Protein 9G1I (pdb70)

Solvent-accessible surface area: 12348 Å² total; per-residue (Å²): 156,7,57,3,32,19,12,1,4,0,0,0,38,114,24,76,64,1,14,33,20,0,62,130,38,2,60,8,73,27,43,0,99,35,68,56,0,0,8,0,19,4,53,136,11,8,0,11,1,22,65,14,118,98,29,154,101,30,68,29,122,126,32,20,56,17,0,8,0,0,23,8,56,148,97,49,17,70,79,16,11,59,100,0,93,95,63,64,22,58,58,38,41,162,104,134,54,12,23,37,3,26,4,0,14,6,58,2,7,9,14,0,0,0,2,32,22,52,24,72,115,35,29,60,39,0,150,141,148,78,42,171,44,26,79,48,139,157,15,72,10,33,15,0,1,0,0,0,0,36,114,14,58,57,1,7,48,17,0,53,118,33,2,52,8,74,20,46,0,79,24,94,54,0,0,3,0,22,6,54,123,7,9,0,8,0,17,67,18,139,89,35,127,92,19,49,36,137,106,31,25,61,17,4,8,0,0,26,7,56,137,98,56,36,74,80,21,14,59,116,0,95,95,58,63,19,56,61,39,73,117,59,192,50,51,23,34,11,23,10,0,22,7,57,2,6,9,15,0,3,0,1,27,16,58,25,72,80,24,22,58,38,2,138,155,143,76,77,161,40,26,64,53,118

Sequence (274 aa):
MLSSGGLNHLTLAVSQLAPPSSVAFYQQLLGMTLHARWDSSGAYLSCGDDLWLCCLSLDPQQRRVTPPEEESDYTHYAFSISEADFASSFAARLEAAGVAVVWKLNRSEGASHYFLDPDGHKLELHVGSLAQRRLAACREQPYYKGMVVFFMLSGLNHLTLAVSQQLAPSVAFYQQLLLGMTLHARWDSGAYLSCGDDLWLCCLSLDPPQQRRRVTPPEESDYTHYAFSISEADFASSFAARLEEAAGVAVWKLNRSSEGASHYFLDPDGHKLELHVGSLAQRLAACRREQPYKGMVVFF

Secondary structure (DSSP, 8-state):
---SEEEEEEEESSHHHHHHIIIIIT-PEEEEEETTEEEEEETTEEEEEEE-TT-----GGGS-S-EEEEE--HHHHHHHHHHHHHTT--EEE-S-SSSSEEEEE-TT--EEEEE-S-HHHHHHHHHHSPPTT-EE-/---SEEEEEEEES-HHHHHIIIIIIT-PEEEEEETTEEEEEETTEEEEEEE-TT-----GGGS-S-EEEEE--HHHHHHHHHHHHHTTPPEEE---SSS-EEEEE-TT--EEEEE---HHHHHHHHHHSPPTT-EE-

Foldseek 3Di:
DDDDDPAAEDEDADAPLQCCCCCVLVPWAWDDADPAWTWTDDVPHIYIYGHDNPQAQDALVRDDPDAEEDEDEPVCQPVSLVSCVVVPFAFRDDDCPQADKGWTAGRSRHIYMYDYDDPVVSVVVCVVVNDPPDDDD/DDDDDPAAEDEDQDAVLQCCCVCVLVPWAWDDDDPAWTWTDDVPYIYIYGHDNVQALDAQVRDDPDAEEDEDAPVCPVVSLVSCVVVVWDFDDDDDDPFDKTWTAGRSGHIYMYTYDDPVRRVVVCVVPPDVPDDDD

Radius of gyration: 18.1 Å; Cα contacts (8 Å, |Δi|>4): 617; chains: 2; bounding box: 34×46×42 Å

Structure (mmCIF, N/CA/C/O backbone):
data_9G1I
#
_entry.id   9G1I
#
_cell.length_a   68.050
_cell.length_b   89.810
_cell.length_c   44.940
_cell.angle_alpha   90.000
_cell.angle_beta   90.000
_cell.angle_gamma   90.000
#
_symmetry.space_group_name_H-M   'P 21 21 2'
#
loop_
_entity.id
_entity.type
_entity.pdbx_description
1 polymer 'Fosfomycin resistance protein'
2 non-polymer 1,2-ETHANEDIOL
3 non-polymer 'MANGANESE (II) ION'
4 water water
#
loop_
_atom_site.group_PDB
_atom_site.id
_atom_site.type_symbol
_atom_site.label_atom_id
_atom_site.label_alt_id
_atom_site.label_comp_id
_atom_site.label_asym_id
_atom_site.label_entity_id
_atom_site.label_seq_id
_atom_site.pdbx_PDB_ins_code
_atom_site.Cartn_x
_atom_site.Cartn_y
_atom_site.Cartn_z
_atom_site.occupancy
_atom_site.B_iso_or_equiv
_atom_site.auth_seq_id
_atom_site.auth_comp_id
_atom_site.auth_asym_id
_atom_site.a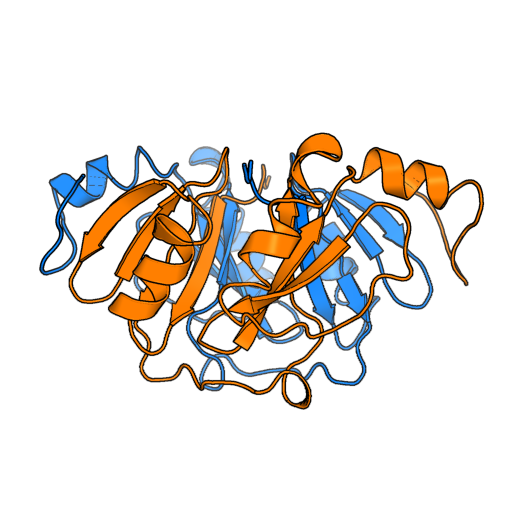uth_atom_id
_atom_site.pdbx_PDB_model_num
ATOM 1 N N . MET A 1 1 ? 29.44265 29.94875 -12.20128 1.000 25.13942 1 MET A N 1
ATOM 2 C CA . MET A 1 1 ? 28.21283 29.13636 -12.37529 1.000 22.72297 1 MET A CA 1
ATOM 3 C C . MET A 1 1 ? 27.64208 28.79530 -11.00245 1.000 15.98859 1 MET A C 1
ATOM 4 O O . MET A 1 1 ? 28.14285 29.27535 -9.97470 1.000 17.11427 1 MET A O 1
ATOM 20 N N . LEU A 1 2 ? 26.59544 27.97387 -10.97830 1.000 13.06613 2 LEU A N 1
ATOM 21 C CA . LEU A 1 2 ? 26.06028 27.50962 -9.70938 1.000 10.95513 2 LEU A CA 1
ATOM 22 C C . LEU A 1 2 ? 26.92598 26.37217 -9.19859 1.000 11.10486 2 LEU A C 1
ATOM 23 O O . LEU A 1 2 ? 27.36709 25.51146 -9.96844 1.000 12.83739 2 LEU A O 1
ATOM 39 N N A SER A 1 3 ? 27.13011 26.33244 -7.88282 0.561 10.82571 3 SER A N 1
ATOM 40 N N B SER A 1 3 ? 27.18687 26.36844 -7.89633 0.439 10.72876 3 SER A N 1
ATOM 41 C CA A SER A 1 3 ? 28.10238 25.40711 -7.32371 0.561 11.66355 3 SER A CA 1
ATOM 42 C CA B SER A 1 3 ? 27.92738 25.25744 -7.30978 0.439 11.11620 3 SER A CA 1
ATOM 43 C C A SER A 1 3 ? 27.56324 24.43419 -6.28019 0.561 12.22216 3 SER A C 1
ATOM 44 C C B SER A 1 3 ? 27.37231 24.95295 -5.92825 0.439 10.44699 3 SER A C 1
ATOM 45 O O A SER A 1 3 ? 28.34429 23.63383 -5.75411 0.561 14.51744 3 SER A O 1
ATOM 46 O O B SER A 1 3 ? 27.76415 25.57557 -4.93268 0.439 11.52146 3 SER A O 1
ATOM 61 N N A GLY A 1 4 ? 26.27263 24.43270 -5.99815 0.561 11.34882 4 GLY A N 1
ATOM 62 N N B GLY A 1 4 ? 26.48870 23.97521 -5.88042 0.439 10.19271 4 GLY A N 1
ATOM 63 C CA A GLY A 1 4 ? 25.70418 23.50212 -5.04467 0.561 11.13946 4 GLY A CA 1
ATOM 64 C CA B GLY A 1 4 ? 26.01078 23.46069 -4.62718 0.439 10.58094 4 GLY A CA 1
ATOM 65 C C A GLY A 1 4 ? 24.55202 24.16402 -4.32218 0.561 9.71751 4 GLY A C 1
ATOM 66 C C B GLY A 1 4 ? 24.76764 24.18292 -4.15496 0.439 9.99771 4 GLY A C 1
ATOM 67 O O A GLY A 1 4 ? 24.08113 25.22280 -4.72772 0.561 9.39913 4 GLY A O 1
ATOM 68 O O B GLY A 1 4 ? 24.44056 25.28847 -4.58128 0.439 10.08621 4 GLY A O 1
ATOM 75 N N . LEU A 1 5 ? 24.09512 23.52038 -3.24456 1.000 9.63871 5 LEU A N 1
ATOM 76 C CA . LEU A 1 5 ? 23.00314 24.08337 -2.47316 1.000 9.30389 5 LEU A CA 1
ATOM 77 C C . LEU A 1 5 ? 23.62069 24.97163 -1.40695 1.000 9.45769 5 LEU A C 1
ATOM 78 O O . LEU A 1 5 ? 24.39714 24.50810 -0.57118 1.000 12.27993 5 LEU A O 1
ATOM 94 N N . ASN A 1 6 ? 23.25848 26.24172 -1.43292 1.000 8.14357 6 ASN A N 1
ATOM 95 C CA . ASN A 1 6 ? 23.70260 27.17670 -0.41258 1.000 7.93683 6 ASN A CA 1
ATOM 96 C C . ASN A 1 6 ? 22.97283 26.94675 0.90285 1.000 7.79939 6 ASN A C 1
ATOM 97 O O . ASN A 1 6 ? 23.60093 26.89346 1.96807 1.000 8.45229 6 ASN A O 1
ATOM 108 N N . HIS A 1 7 ? 21.65548 26.78724 0.84520 1.000 7.65914 7 HIS A N 1
ATOM 109 C CA . HIS A 1 7 ? 20.86179 26.46329 2.01801 1.000 7.97499 7 HIS A CA 1
ATOM 110 C C . HIS A 1 7 ? 19.51756 25.90206 1.60031 1.000 7.27005 7 HIS A C 1
ATOM 111 O O . HIS A 1 7 ? 19.04287 26.12551 0.48344 1.000 7.72227 7 HIS A O 1
ATOM 125 N N . LEU A 1 8 ? 18.92836 25.14844 2.52688 1.000 7.46389 8 LEU A N 1
ATOM 126 C CA . LEU A 1 8 ? 17.56167 24.66498 2.45893 1.000 7.28936 8 LEU A CA 1
ATOM 127 C C . LEU A 1 8 ? 16.75556 25.41247 3.50835 1.000 7.54879 8 LEU A C 1
ATOM 128 O O . LEU A 1 8 ? 17.11696 25.38802 4.68687 1.000 7.76616 8 LEU A O 1
ATOM 144 N N . THR A 1 9 ? 15.65914 26.04990 3.09369 1.000 7.34888 9 THR A N 1
ATOM 145 C CA . THR A 1 9 ? 14.76394 26.71776 4.02992 1.000 7.47341 9 THR A CA 1
ATOM 146 C C . THR A 1 9 ? 13.42912 26.00939 4.03515 1.000 7.22224 9 THR A C 1
ATOM 147 O O . THR A 1 9 ? 12.78798 25.86622 2.99113 1.000 8.11474 9 THR A O 1
ATOM 158 N N . LEU A 1 10 ? 13.02385 25.56275 5.21209 1.000 7.47533 10 LEU A N 1
ATOM 159 C CA . LEU A 1 10 ? 11.72303 24.94686 5.42105 1.000 7.52457 10 LEU A CA 1
ATOM 160 C C . LEU A 1 10 ? 10.82065 25.90301 6.18492 1.000 7.65318 10 LEU A C 1
ATOM 161 O O . LEU A 1 10 ? 11.17119 26.36671 7.27130 1.000 8.42154 10 LEU A O 1
ATOM 177 N N . ALA A 1 11 ? 9.64310 26.16636 5.63023 1.000 7.84014 11 ALA A N 1
ATOM 178 C CA . ALA A 1 11 ? 8.61890 26.89669 6.35755 1.000 8.34862 11 ALA A CA 1
ATOM 179 C C . ALA A 1 11 ? 8.01768 25.98921 7.41548 1.000 8.27177 11 ALA A C 1
ATOM 180 O O . ALA A 1 11 ? 7.66577 24.84437 7.13161 1.000 8.89194 11 ALA A O 1
ATOM 187 N N . VAL A 1 12 ? 7.86505 26.50829 8.62669 1.000 8.18479 12 VAL A N 1
ATOM 188 C CA . VAL A 1 12 ? 7.32240 25.72800 9.73069 1.000 8.18319 12 VAL A CA 1
ATOM 189 C C . VAL A 1 12 ? 6.17642 26.48700 10.38031 1.000 8.60017 12 VAL A C 1
ATOM 190 O O . VAL A 1 12 ? 6.15883 27.71908 10.41252 1.000 9.55203 12 VAL A O 1
ATOM 203 N N . SER A 1 13 ? 5.21258 25.73995 10.90750 1.000 9.11965 13 SER A N 1
ATOM 204 C CA . SER A 1 13 ? 4.05859 26.36365 11.54044 1.000 10.11725 13 SER A CA 1
ATOM 205 C C . SER A 1 13 ? 4.26828 26.65524 13.02232 1.000 10.37948 13 SER A C 1
ATOM 206 O O . SER A 1 13 ? 3.68204 27.61143 13.54381 1.000 11.02824 13 SER A O 1
ATOM 214 N N . GLN A 1 14 ? 5.09503 25.86468 13.70474 1.000 10.57706 14 GLN A N 1
ATOM 215 C CA . GLN A 1 14 ? 5.39655 26.04780 15.12364 1.000 11.31319 14 GLN A CA 1
ATOM 216 C C . GLN A 1 14 ? 6.89954 25.86920 15.28416 1.000 10.24799 14 GLN A C 1
ATOM 217 O O . GLN A 1 14 ? 7.43149 24.78140 15.03998 1.000 11.03644 14 GLN A O 1
ATOM 231 N N . LEU A 1 15 ? 7.59377 26.93735 15.65065 1.000 10.05354 15 LEU A N 1
ATOM 232 C CA . LEU A 1 15 ? 9.04579 26.92101 15.59464 1.000 9.92231 15 LEU A CA 1
ATOM 233 C C . LEU A 1 15 ? 9.65313 25.93814 16.58517 1.000 9.81809 15 LEU A C 1
ATOM 234 O O . LEU A 1 15 ? 10.53391 25.15412 16.21650 1.000 9.96526 15 LEU A O 1
ATOM 250 N N . ALA A 1 16 ? 9.23248 25.97859 17.84437 1.000 11.34413 16 ALA A N 1
ATOM 251 C CA . ALA A 1 16 ? 9.91054 25.15863 18.84636 1.000 12.06337 16 ALA A CA 1
ATOM 252 C C . ALA A 1 16 ? 9.78964 23.66731 18.55589 1.000 11.21804 16 ALA A C 1
ATOM 253 O O . ALA A 1 16 ? 10.81105 22.96008 18.62081 1.000 11.07314 16 ALA A O 1
ATOM 260 N N A PRO A 1 17 ? 8.62117 23.12844 18.20673 0.902 11.47779 17 PRO A N 1
ATOM 261 N N B PRO A 1 17 ? 8.60480 23.11992 18.26918 0.098 10.77849 17 PRO A N 1
ATOM 262 C CA A PRO A 1 17 ? 8.56627 21.69579 17.87244 0.902 11.55276 17 PRO A CA 1
ATOM 263 C CA B PRO A 1 17 ? 8.54524 21.70068 17.88170 0.098 10.67160 17 PRO A CA 1
ATOM 264 C C A PRO A 1 17 ? 9.40582 21.32946 16.66671 0.902 9.92901 17 PRO A C 1
ATOM 265 C C B PRO A 1 17 ? 9.42208 21.36392 16.68865 0.098 10.55495 17 PRO A C 1
ATOM 266 O O A PRO A 1 17 ? 9.97232 20.22911 16.60740 0.902 10.14026 17 PRO A O 1
ATOM 267 O O B PRO A 1 17 ? 10.03969 20.29175 16.66136 0.098 10.57123 17 PRO A O 1
ATOM 288 N N A SER A 1 18 ? 9.52250 22.23227 15.70201 0.902 8.48431 18 SER A N 1
ATOM 289 N N B SER A 1 18 ? 9.49784 22.25286 15.69643 0.098 10.43887 18 SER A N 1
ATOM 290 C CA A SER A 1 18 ? 10.35965 21.94548 14.55157 0.902 8.14725 18 SER A CA 1
ATOM 291 C CA B SER A 1 18 ? 10.35013 21.99246 14.54161 0.098 10.36508 18 SER A CA 1
ATOM 292 C C A SER A 1 18 ? 11.83808 21.96783 14.91823 0.902 7.99545 18 SER A C 1
ATOM 293 C C B SER A 1 18 ? 11.81965 21.95377 14.94262 0.098 9.35117 18 SER A C 1
ATOM 294 O O A SER A 1 18 ? 12.59668 21.08676 14.49694 0.902 8.37970 18 SER A O 1
ATOM 295 O O B SER A 1 18 ? 12.55137 21.03046 14.56579 0.098 9.37979 18 SER A O 1
ATOM 310 N N . VAL A 1 19 ? 12.27312 22.94941 15.70668 1.000 8.55365 19 VAL A N 1
ATOM 311 C CA . VAL A 1 19 ? 13.65730 22.94177 16.17174 1.000 8.58224 19 VAL A CA 1
ATOM 312 C C . VAL A 1 19 ? 13.94715 21.65360 16.93025 1.000 8.49911 19 VAL A C 1
ATOM 313 O O . VAL A 1 19 ? 14.99932 21.03113 16.75240 1.000 9.28685 19 VAL A O 1
ATOM 326 N N . ALA A 1 20 ? 13.02800 21.25530 17.81493 1.000 8.71754 20 ALA A N 1
ATOM 327 C CA . ALA A 1 20 ? 13.23149 20.03122 18.58029 1.000 9.21461 20 ALA A CA 1
ATOM 328 C C . ALA A 1 20 ? 13.35852 18.82135 17.66663 1.000 8.71983 20 ALA A C 1
ATOM 329 O O . ALA A 1 20 ? 14.19158 17.93810 17.90156 1.000 9.36448 20 ALA A O 1
ATOM 336 N N . PHE A 1 21 ? 12.53730 18.75687 16.62458 1.000 8.33831 21 PHE A N 1
ATOM 337 C CA . PHE A 1 21 ? 12.60140 17.63113 15.70880 1.000 8.43070 21 PHE A CA 1
ATOM 338 C C . PHE A 1 21 ? 13.97054 17.54666 15.04621 1.000 8.23182 21 PHE A C 1
ATOM 339 O O . PHE A 1 21 ? 14.59567 16.48247 15.01938 1.000 8.51054 21 PHE A O 1
ATOM 356 N N . TYR A 1 22 ? 14.43348 18.65086 14.45663 1.000 7.72065 22 TYR A N 1
ATOM 357 C CA . TYR A 1 22 ? 15.68935 18.60658 13.70356 1.000 7.62744 22 TYR A CA 1
ATOM 358 C C . TYR A 1 22 ? 16.90932 18.48592 14.60992 1.000 7.92864 22 TYR A C 1
ATOM 359 O O . TYR A 1 22 ? 17.87504 17.79067 14.25984 1.000 8.34392 22 TYR A O 1
ATOM 377 N N . GLN A 1 23 ? 16.88763 19.15928 15.76233 1.000 8.19662 23 GLN A N 1
ATOM 378 C CA . GLN A 1 23 ? 18.02637 19.13849 16.67130 1.000 8.55534 23 GLN A CA 1
ATOM 379 C C . GLN A 1 23 ? 18.00568 17.89840 17.55956 1.000 8.78247 23 GLN A C 1
ATOM 380 O O . GLN A 1 23 ? 18.93818 17.08608 17.53117 1.000 10.33413 23 GLN A O 1
ATOM 394 N N . GLN A 1 24 ? 16.92735 17.71159 18.31958 1.000 8.68688 24 GLN A N 1
ATOM 395 C CA . GLN A 1 24 ? 16.90239 16.61468 19.28326 1.000 8.86535 24 GLN A CA 1
ATOM 396 C C . GLN A 1 24 ? 16.72069 15.26282 18.59878 1.000 9.91558 24 GLN A C 1
ATOM 397 O O . GLN A 1 24 ? 17.44145 14.30140 18.89287 1.000 12.15858 24 GLN A O 1
ATOM 411 N N . LEU A 1 25 ? 15.71837 15.13985 17.73848 1.000 8.84237 25 LEU A N 1
ATOM 412 C CA . LEU A 1 25 ? 15.40491 13.82995 17.18743 1.000 9.16182 25 LEU A CA 1
ATOM 413 C C . LEU A 1 25 ? 16.36696 13.44692 16.07102 1.000 9.36367 25 LEU A C 1
ATOM 414 O O . LEU A 1 25 ? 16.85242 12.31181 16.03322 1.000 10.84669 25 LEU A O 1
ATOM 430 N N . LEU A 1 26 ? 16.65629 14.37254 15.15426 1.000 8.38168 26 LEU A N 1
ATOM 431 C CA . LEU A 1 26 ? 17.53026 14.05860 14.03123 1.000 8.57893 26 LEU A CA 1
ATOM 432 C C . LEU A 1 26 ? 19.00105 14.32166 14.31419 1.000 8.67202 26 LEU A C 1
ATOM 433 O O . LEU A 1 26 ? 19.84297 13.90244 13.51995 1.000 9.73907 26 LEU A O 1
ATOM 449 N N . GLY A 1 27 ? 19.33512 15.02942 15.39181 1.000 8.64439 27 GLY A N 1
ATOM 450 C CA . GLY A 1 27 ? 20.72134 15.21679 15.76163 1.000 9.23453 27 GLY A CA 1
ATOM 451 C C . GLY A 1 27 ? 21.45470 16.31028 15.03911 1.000 8.77218 27 GLY A C 1
ATOM 452 O O . GLY A 1 27 ? 22.68737 16.34869 15.11688 1.000 9.76781 27 GLY A O 1
ATOM 456 N N . MET A 1 28 ? 20.75062 17.20138 14.35301 1.000 8.34899 28 MET A N 1
ATOM 457 C CA . MET A 1 28 ? 21.43450 18.28317 13.68170 1.000 8.61250 28 MET A CA 1
ATOM 458 C C . MET A 1 28 ? 21.94060 19.29816 14.69871 1.000 8.86218 28 MET A C 1
ATOM 459 O O . MET A 1 28 ? 21.49490 19.33407 15.84361 1.000 9.84068 28 MET A O 1
ATOM 473 N N . THR A 1 29 ? 22.88127 20.12898 14.26851 1.000 8.72248 29 THR A N 1
ATOM 474 C CA . THR A 1 29 ? 23.49987 21.10941 15.14837 1.000 9.06082 29 THR A CA 1
ATOM 475 C C . THR A 1 29 ? 22.73719 22.42730 15.09613 1.000 8.64272 29 THR A C 1
ATOM 476 O O . THR A 1 29 ? 22.60588 23.02088 14.02789 1.000 9.18252 29 THR A O 1
ATOM 487 N N . LEU A 1 30 ? 22.25168 22.89386 16.24321 1.000 8.62792 30 LEU A N 1
ATOM 488 C CA . LEU A 1 30 ? 21.56386 24.18024 16.33485 1.000 8.82175 30 LEU A CA 1
ATOM 489 C C . LEU A 1 30 ? 22.58528 25.29413 16.58238 1.000 8.53670 30 LEU A C 1
ATOM 490 O O . LEU A 1 30 ? 23.31390 25.26284 17.57760 1.000 9.68380 30 LEU A O 1
ATOM 506 N N . HIS A 1 31 ? 22.62392 26.28881 15.70022 1.000 8.48883 31 HIS A N 1
ATOM 507 C CA . HIS A 1 31 ? 23.55949 27.39868 15.82863 1.000 8.73572 31 HIS A CA 1
ATOM 508 C C . HIS A 1 31 ? 22.92786 28.65102 16.40549 1.000 8.78176 31 HIS A C 1
ATOM 509 O O . HIS A 1 31 ? 23.58334 29.38967 17.14390 1.000 9.60000 31 HIS A O 1
ATOM 523 N N . ALA A 1 32 ? 21.67441 28.92075 16.06834 1.000 8.78520 32 ALA A N 1
ATOM 524 C CA . ALA A 1 32 ? 21.01025 30.11958 16.54691 1.000 8.99524 32 ALA A CA 1
ATOM 525 C C . ALA A 1 32 ? 19.52021 29.93409 16.35248 1.000 8.87247 32 ALA A C 1
ATOM 526 O O . ALA A 1 32 ? 19.07877 29.21557 15.44269 1.000 9.35099 32 ALA A O 1
ATOM 533 N N . ARG A 1 33 ? 18.74964 30.61940 17.19054 1.000 9.10988 33 ARG A N 1
ATOM 534 C CA . ARG A 1 33 ? 17.31198 30.69602 17.00384 1.000 10.13588 33 ARG A CA 1
ATOM 535 C C . ARG A 1 33 ? 16.86037 32.09056 17.39858 1.000 10.05709 33 ARG A C 1
ATOM 536 O O . ARG A 1 33 ? 17.51713 32.77464 18.18133 1.000 11.62983 33 ARG A O 1
ATOM 557 N N . TRP A 1 34 ? 15.72713 32.50540 16.85204 1.000 9.44658 34 TRP A N 1
ATOM 558 C CA . TRP A 1 34 ? 15.16212 33.81517 17.14742 1.000 9.65648 34 TRP A CA 1
ATOM 559 C C . TRP A 1 34 ? 13.64965 33.68536 17.07845 1.000 9.78869 34 TRP A C 1
ATOM 560 O O . TRP A 1 34 ? 13.12268 32.59111 16.88682 1.000 10.38225 34 TRP A O 1
ATOM 581 N N . ASP A 1 35 ? 12.93572 34.79467 17.21587 1.000 10.03117 35 ASP A N 1
ATOM 582 C CA . ASP A 1 35 ? 11.50192 34.66020 17.39092 1.000 11.05218 35 ASP A CA 1
ATOM 583 C C . ASP A 1 35 ? 10.82987 34.05918 16.16651 1.000 11.32657 35 ASP A C 1
ATOM 584 O O . ASP A 1 35 ? 9.75449 33.47256 16.29685 1.000 13.11735 35 ASP A O 1
ATOM 593 N N A SER A 1 36 ? 11.44929 34.18357 14.99002 0.560 10.57400 36 SER A N 1
ATOM 594 N N B SER A 1 36 ? 11.42217 34.17601 14.98049 0.440 11.14461 36 SER A N 1
ATOM 595 C CA A SER A 1 36 ? 10.83780 33.75593 13.74083 0.560 10.52512 36 SER A CA 1
ATOM 596 C CA B SER A 1 36 ? 10.76662 33.65116 13.78966 0.440 11.26062 36 SER A CA 1
ATOM 597 C C A SER A 1 36 ? 11.64128 32.71618 12.96998 0.560 9.40269 36 SER A C 1
ATOM 598 C C B SER A 1 36 ? 11.66080 32.73665 12.96060 0.440 10.19166 36 SER A C 1
ATOM 599 O O A SER A 1 36 ? 11.28566 32.41841 11.82392 0.560 9.26257 36 SER A O 1
ATOM 600 O O B SER A 1 36 ? 11.40872 32.56417 11.76412 0.440 10.50425 36 SER A O 1
ATOM 615 N N . GLY A 1 37 ? 12.67974 32.12483 13.55132 1.000 9.34748 37 GLY A N 1
ATOM 616 C CA . GLY A 1 37 ? 13.41171 31.12502 12.79624 1.000 9.26285 37 GLY A CA 1
ATOM 617 C C . GLY A 1 37 ? 14.54280 30.50085 13.57275 1.000 8.81132 37 GLY A C 1
ATOM 618 O O . GLY A 1 37 ? 14.76265 30.78513 14.75694 1.000 8.84811 37 GLY A O 1
ATOM 622 N N . ALA A 1 38 ? 15.25022 29.61028 12.88299 1.000 8.09117 38 ALA A N 1
ATOM 623 C CA . ALA A 1 38 ? 16.42594 28.97615 13.44938 1.000 8.22642 38 ALA A CA 1
ATOM 624 C C . ALA A 1 38 ? 17.37546 28.58909 12.33073 1.000 7.91303 38 ALA A C 1
ATOM 625 O O . ALA A 1 38 ? 16.95126 28.30587 11.20655 1.000 8.28579 38 ALA A O 1
ATOM 632 N N . TYR A 1 39 ? 18.66130 28.54046 12.66804 1.000 7.97613 39 TYR A N 1
ATOM 633 C CA . TYR A 1 39 ? 19.70507 28.05877 11.77825 1.000 8.29278 39 TYR A CA 1
ATOM 634 C C . TYR A 1 39 ? 20.34896 26.81434 12.37149 1.000 7.92414 39 TYR A C 1
ATOM 635 O O . TYR A 1 39 ? 20.82556 26.84282 13.51318 1.000 8.68310 39 TYR A O 1
ATOM 653 N N . LEU A 1 40 ? 20.38179 25.74488 11.57861 1.000 7.97915 40 LEU A N 1
ATOM 654 C CA . LEU A 1 40 ? 21.00446 24.48570 11.94716 1.000 8.02615 40 LEU A CA 1
ATOM 655 C C . LEU A 1 40 ? 21.96676 24.06684 10.84791 1.000 8.40399 40 LEU A C 1
ATOM 656 O O . LEU A 1 40 ? 21.89766 24.55740 9.71691 1.000 8.55953 40 LEU A O 1
ATOM 672 N N . SER A 1 41 ? 22.87035 23.15175 11.18478 1.000 8.65601 41 SER A N 1
ATOM 673 C CA . SER A 1 41 ? 23.67713 22.51052 10.17041 1.000 9.10308 41 SER A CA 1
ATOM 674 C C . SER A 1 41 ? 23.59924 21.00304 10.31581 1.000 8.90849 41 SER A C 1
ATOM 675 O O . SER A 1 41 ? 23.37346 20.45749 11.39447 1.000 9.33162 41 SER A O 1
ATOM 683 N N . CYS A 1 42 ? 23.79643 20.33619 9.20032 1.000 9.60533 42 CYS A N 1
ATOM 684 C CA . CYS A 1 42 ? 23.84922 18.88032 9.13346 1.000 10.49292 42 CYS A CA 1
ATOM 685 C C . CYS A 1 42 ? 25.03107 18.59756 8.21475 1.000 10.40379 42 CYS A C 1
ATOM 686 O O . CYS A 1 42 ? 24.90201 18.71698 6.99829 1.000 9.30468 42 CYS A O 1
ATOM 694 N N . GLY A 1 43 ? 26.18496 18.29014 8.78497 1.000 12.27948 43 GLY A N 1
ATOM 695 C CA . GLY A 1 43 ? 27.38795 18.29559 7.96767 1.000 14.05413 43 GLY A CA 1
ATOM 696 C C . GLY A 1 43 ? 27.56047 19.66002 7.33216 1.000 14.11458 43 GLY A C 1
ATOM 697 O O . GLY A 1 43 ? 27.52292 20.68761 8.00512 1.000 15.16579 43 GLY A O 1
ATOM 701 N N A ASP A 1 44 ? 27.74308 19.68006 6.01430 0.517 13.26577 44 ASP A N 1
ATOM 702 N N B ASP A 1 44 ? 27.72069 19.67711 6.01552 0.483 13.98647 44 ASP A N 1
ATOM 703 C CA A ASP A 1 44 ? 27.89129 20.93365 5.28440 0.517 14.32213 44 ASP A CA 1
ATOM 704 C CA B ASP A 1 44 ? 27.88443 20.90910 5.25955 0.483 15.21386 44 ASP A CA 1
ATOM 705 C C A ASP A 1 44 ? 26.55950 21.62889 5.00719 0.517 11.69029 44 ASP A C 1
ATOM 706 C C B ASP A 1 44 ? 26.56181 21.54057 4.83866 0.483 12.80156 44 ASP A C 1
ATOM 707 O O A ASP A 1 44 ? 26.57252 22.80416 4.63039 0.517 12.36620 44 ASP A O 1
ATOM 708 O O B ASP A 1 44 ? 26.58175 22.54009 4.11296 0.483 13.93238 44 ASP A O 1
ATOM 725 N N . LEU A 1 45 ? 25.42173 20.96171 5.21060 1.000 10.11150 45 LEU A N 1
ATOM 726 C CA . LEU A 1 45 ? 24.13261 21.57148 4.89853 1.000 9.13743 45 LEU A CA 1
ATOM 727 C C . LEU A 1 45 ? 23.78041 22.67187 5.88533 1.000 8.45056 45 LEU A C 1
ATOM 728 O O . LEU A 1 45 ? 23.79135 22.45465 7.09817 1.000 9.06206 45 LEU A O 1
ATOM 744 N N . TRP A 1 46 ? 23.43430 23.83886 5.34844 1.000 8.30830 46 TRP A N 1
ATOM 745 C CA . TRP A 1 46 ? 22.81259 24.91838 6.10655 1.000 8.21098 46 TRP A CA 1
ATOM 746 C C . TRP A 1 46 ? 21.30236 24.77208 5.96986 1.000 7.85371 46 TRP A C 1
ATOM 747 O O . TRP A 1 46 ? 20.75132 24.90871 4.87097 1.000 8.29361 46 TRP A O 1
ATOM 768 N N . LEU A 1 47 ? 20.64624 24.47269 7.08739 1.000 7.74441 47 LEU A N 1
ATOM 769 C CA . LEU A 1 47 ? 19.20045 24.36898 7.18599 1.000 7.73414 47 LEU A CA 1
ATOM 770 C C . LEU A 1 47 ? 18.65193 25.58067 7.91942 1.000 7.99226 47 LEU A C 1
ATOM 771 O O . LEU A 1 47 ? 19.10046 25.91007 9.02486 1.000 9.02521 47 LEU A O 1
ATOM 787 N N A CYS A 1 48 ? 17.68692 26.24107 7.29938 0.462 8.19577 48 CYS A N 1
ATOM 788 N N B CYS A 1 48 ? 17.66779 26.23562 7.31795 0.538 7.43146 48 CYS A N 1
ATOM 789 C CA A CYS A 1 48 ? 16.93324 27.30863 7.93044 0.462 8.61086 48 CYS A CA 1
ATOM 790 C CA B CYS A 1 48 ? 16.94814 27.30272 7.98769 0.538 7.59111 48 CYS A CA 1
ATOM 791 C C A CYS A 1 48 ? 15.52236 26.80128 8.19538 0.462 8.24936 48 CYS A C 1
ATOM 792 C C B CYS A 1 48 ? 15.50427 26.88019 8.19174 0.538 7.71267 48 CYS A C 1
ATOM 793 O O A CYS A 1 48 ? 14.90232 26.20258 7.31080 0.462 8.20366 48 CYS A O 1
ATOM 794 O O B CYS A 1 48 ? 14.81993 26.49740 7.23727 0.538 7.65835 48 CYS A O 1
ATOM 809 N N . LEU A 1 49 ? 15.03411 26.99596 9.42461 1.000 8.10381 49 LEU A N 1
ATOM 810 C CA . LEU A 1 49 ? 13.62486 26.83129 9.74152 1.000 8.49703 49 LEU A CA 1
ATOM 811 C C . LEU A 1 49 ? 13.03724 28.22498 9.85406 1.000 9.00920 49 LEU A C 1
ATOM 812 O O . LEU A 1 49 ? 13.54267 29.04226 10.61961 1.000 10.88056 49 LEU A O 1
ATOM 828 N N . SER A 1 50 ? 11.99230 28.50006 9.08994 1.000 8.70746 50 SER A N 1
ATOM 829 C CA . SER A 1 50 ? 11.40020 29.82903 9.04250 1.000 8.81094 50 SER A CA 1
ATOM 830 C C . SER A 1 50 ? 9.94739 29.74942 9.47240 1.000 8.51105 50 SER A C 1
ATOM 831 O O . SER A 1 50 ? 9.14225 29.08399 8.81854 1.000 8.66860 50 SER A O 1
ATOM 839 N N . LEU A 1 51 ? 9.61032 30.44625 10.55591 1.000 8.78792 51 LEU A N 1
ATOM 840 C CA . LEU A 1 51 ? 8.23777 30.46274 11.03275 1.000 9.58370 51 LEU A CA 1
ATOM 841 C C . LEU A 1 51 ? 7.36916 31.16914 10.00406 1.000 10.11460 51 LEU A C 1
ATOM 842 O O . LEU A 1 51 ? 7.62994 32.31496 9.64538 1.000 11.67925 51 LEU A O 1
ATOM 858 N N . ASP A 1 52 ? 6.35859 30.48803 9.49457 1.000 9.57424 52 ASP A N 1
ATOM 859 C CA . ASP A 1 52 ? 5.53847 31.03065 8.41907 1.000 10.11508 52 ASP A CA 1
ATOM 860 C C . ASP A 1 52 ? 4.08243 30.78187 8.75299 1.000 11.59217 52 ASP A C 1
ATOM 861 O O . ASP A 1 52 ? 3.65932 29.61063 8.77618 1.000 12.00100 52 ASP A O 1
ATOM 870 N N . PRO A 1 53 ? 3.27948 31.82648 8.98166 1.000 13.14747 53 PRO A N 1
ATOM 871 C CA . PRO A 1 53 ? 1.84408 31.61058 9.21979 1.000 15.02860 53 PRO A CA 1
ATOM 872 C C . PRO A 1 53 ? 1.13691 30.92071 8.07123 1.000 14.95493 53 PRO A C 1
ATOM 873 O O . PRO A 1 53 ? 0.02712 30.40844 8.26519 1.000 17.59232 53 PRO A O 1
ATOM 884 N N A GLN A 1 54 ? 1.72503 30.92370 6.87250 0.651 13.76970 54 GLN A N 1
ATOM 885 N N B GLN A 1 54 ? 1.72283 30.90629 6.87701 0.349 14.32510 54 GLN A N 1
ATOM 886 C CA A GLN A 1 54 ? 1.12850 30.24015 5.73171 0.651 14.32407 54 GLN A CA 1
ATOM 887 C CA B GLN A 1 54 ? 1.11517 30.24305 5.73242 0.349 14.81788 54 GLN A CA 1
ATOM 888 C C A GLN A 1 54 ? 1.36827 28.73363 5.74314 0.651 13.53520 54 GLN A C 1
ATOM 889 C C B GLN A 1 54 ? 1.48918 28.76541 5.62148 0.349 13.12558 54 GLN A C 1
ATOM 890 O O A GLN A 1 54 ? 0.64058 28.00587 5.06321 0.651 14.43333 54 GLN A O 1
ATOM 891 O O B GLN A 1 54 ? 1.02784 28.09823 4.68884 0.349 12.98808 54 GLN A O 1
ATOM 918 N N . ARG A 1 55 ? 2.33939 28.24116 6.50275 1.000 12.42762 55 ARG A N 1
ATOM 919 C CA . ARG A 1 55 ? 2.62183 26.81010 6.48809 1.000 11.92667 55 ARG A CA 1
ATOM 920 C C . ARG A 1 55 ? 1.47384 26.02196 7.10026 1.000 13.43190 55 ARG A C 1
ATOM 921 O O . ARG A 1 55 ? 1.04123 26.29977 8.22588 1.000 15.19069 55 ARG A O 1
ATOM 942 N N . ARG A 1 56 ? 1.01074 25.01388 6.37722 1.000 13.62112 56 ARG A N 1
ATOM 943 C CA . ARG A 1 56 ? 0.01150 24.09807 6.89304 1.000 15.58590 56 ARG A CA 1
ATOM 944 C C . ARG A 1 56 ? 0.60409 22.72775 7.14706 1.000 13.29766 56 ARG A C 1
ATOM 945 O O . ARG A 1 56 ? 1.49102 22.26336 6.41962 1.000 12.90670 56 ARG A O 1
ATOM 966 N N . VAL A 1 57 ? 0.07377 22.08297 8.18326 1.000 12.58952 57 VAL A N 1
ATOM 967 C CA . VAL A 1 57 ? 0.42427 20.69752 8.45454 1.000 11.73946 57 VAL A CA 1
ATOM 968 C C . VAL A 1 57 ? -0.24102 19.87128 7.36959 1.000 11.51408 57 VAL A C 1
ATOM 969 O O . VAL A 1 57 ? -1.46624 19.86290 7.25345 1.000 13.88622 57 VAL A O 1
ATOM 982 N N . THR A 1 58 ? 0.55339 19.21511 6.54110 1.000 10.25010 58 THR A N 1
ATOM 983 C CA . THR A 1 58 ? 0.05371 18.67160 5.28780 1.000 10.54629 58 THR A CA 1
ATOM 984 C C . THR A 1 58 ? 0.16889 17.15664 5.25686 1.000 10.12165 58 THR A C 1
ATOM 985 O O . THR A 1 58 ? 1.29266 16.63430 5.30375 1.000 10.30467 58 THR A O 1
ATOM 996 N N . PRO A 1 59 ? -0.93524 16.41794 5.14363 1.000 10.86832 59 PRO A N 1
ATOM 997 C CA . PRO A 1 59 ? -0.82609 14.96377 5.04156 1.000 10.94010 59 PRO A CA 1
ATOM 998 C C . PRO A 1 59 ? -0.10995 14.57646 3.76370 1.000 10.11805 59 PRO A C 1
ATOM 999 O O . PRO A 1 59 ? -0.16536 15.30326 2.75415 1.000 10.45641 59 PRO A O 1
ATOM 1010 N N . PRO A 1 60 ? 0.57161 13.42762 3.75552 1.000 9.45288 60 PRO A N 1
ATOM 1011 C CA . PRO A 1 60 ? 1.42697 13.09697 2.61139 1.000 9.29890 60 PRO A CA 1
ATOM 1012 C C . PRO A 1 60 ? 0.64573 12.80895 1.34792 1.000 9.53931 60 PRO A C 1
ATOM 1013 O O . PRO A 1 60 ? 1.19846 12.97090 0.25809 1.000 10.26629 60 PRO A O 1
ATOM 1024 N N . GLU A 1 61 ? -0.61865 12.41081 1.45338 1.000 9.54099 61 GLU A N 1
ATOM 1025 C CA . GLU A 1 61 ? -1.43474 12.19180 0.27288 1.000 10.24438 61 GLU A CA 1
ATOM 1026 C C . GLU A 1 61 ? -1.85352 13.50138 -0.38280 1.000 11.12277 61 GLU A C 1
ATOM 1027 O O . GLU A 1 61 ? -2.34143 13.47612 -1.51352 1.000 13.00386 61 GLU A O 1
ATOM 1039 N N A GLU A 1 62 ? -1.67938 14.63234 0.28933 0.378 11.73591 62 GLU A N 1
ATOM 1040 N N B GLU A 1 62 ? -1.69497 14.63675 0.31140 0.622 11.35365 62 GLU A N 1
ATOM 1041 C CA A GLU A 1 62 ? -2.06851 15.92303 -0.25779 0.378 12.86627 62 GLU A CA 1
ATOM 1042 C CA B GLU A 1 62 ? -2.04860 15.96037 -0.19518 0.622 12.36295 62 GLU A CA 1
ATOM 1043 C C A GLU A 1 62 ? -0.85010 16.79035 -0.59673 0.378 11.81144 62 GLU A C 1
ATOM 1044 C C B GLU A 1 62 ? -0.86940 16.70366 -0.81241 0.622 12.55504 62 GLU A C 1
ATOM 1045 O O A GLU A 1 62 ? -0.98301 18.00678 -0.76980 0.378 12.21801 62 GLU A O 1
ATOM 1046 O O B GLU A 1 62 ? -1.07071 17.75093 -1.44000 0.622 14.68411 62 GLU A O 1
ATOM 1069 N N . SER A 1 63 ? 0.34404 16.19833 -0.66040 1.000 10.89729 63 SER A N 1
ATOM 1070 C CA . SER A 1 63 ? 1.51438 16.86719 -1.20301 1.000 10.20224 63 SER A CA 1
ATOM 1071 C C . SER A 1 63 ? 2.13594 15.99940 -2.29073 1.000 9.52525 63 SER A C 1
ATOM 1072 O O . SER A 1 63 ? 1.96315 14.77467 -2.32376 1.000 9.46323 63 SER A O 1
ATOM 1080 N N . ASP A 1 64 ? 2.86027 16.65817 -3.19040 1.000 9.22020 64 ASP A N 1
ATOM 1081 C CA . ASP A 1 64 ? 3.57281 15.96909 -4.25439 1.000 9.30372 64 ASP A CA 1
ATOM 1082 C C . ASP A 1 64 ? 4.84982 15.31984 -3.71731 1.000 8.68092 64 ASP A C 1
ATOM 1083 O O . ASP A 1 64 ? 5.12228 15.30450 -2.51436 1.000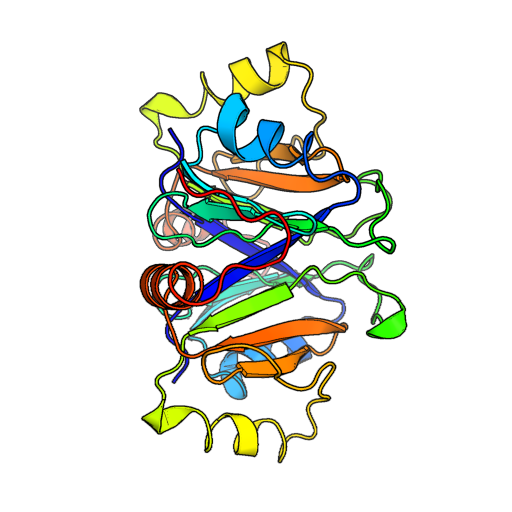 8.95495 64 ASP A O 1
ATOM 1092 N N . TYR A 1 65 ? 5.62178 14.73091 -4.62533 1.000 8.47133 65 TYR A N 1
ATOM 1093 C CA . TYR A 1 65 ? 6.77537 13.90292 -4.27685 1.000 8.94093 65 TYR A CA 1
ATOM 1094 C C . TYR A 1 65 ? 8.01943 14.70354 -3.90166 1.000 8.17828 65 TYR A C 1
ATOM 1095 O O . TYR A 1 65 ? 9.05702 14.09433 -3.61197 1.000 9.29624 65 TYR A O 1
ATOM 1113 N N . THR A 1 66 ? 7.96225 16.03600 -3.89568 1.000 8.10134 66 THR A N 1
ATOM 1114 C CA . THR A 1 66 ? 9.12752 16.82800 -3.50085 1.000 7.73343 66 THR A CA 1
ATOM 1115 C C . THR A 1 66 ? 9.59848 16.38497 -2.11737 1.000 7.74068 66 THR A C 1
ATOM 1116 O O . THR A 1 66 ? 8.79143 16.27639 -1.19783 1.000 7.82664 66 THR A O 1
ATOM 112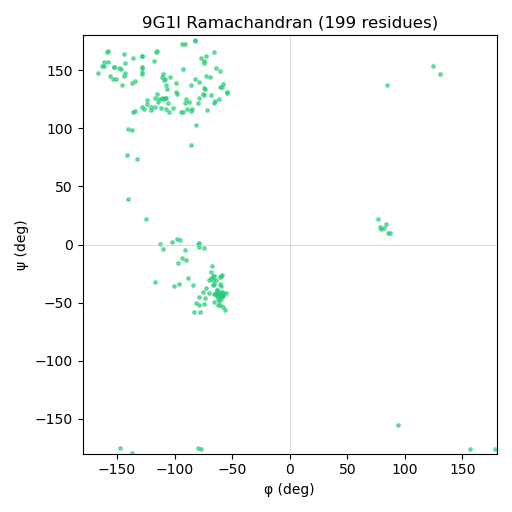7 N N . HIS A 1 67 ? 10.89416 16.12020 -1.95399 1.000 7.56068 67 HIS A N 1
ATOM 1128 C CA . HIS A 1 67 ? 11.38307 15.60784 -0.67940 1.000 7.28046 67 HIS A CA 1
ATOM 1129 C C . HIS A 1 67 ? 12.86410 15.88836 -0.51777 1.000 7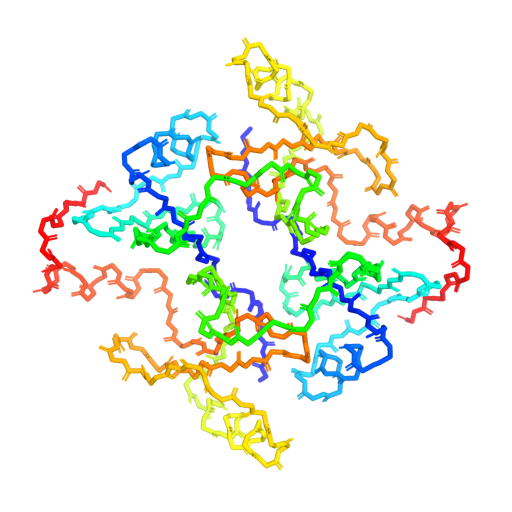.20304 67 HIS A C 1
ATOM 1130 O O . HIS A 1 67 ? 13.57334 16.19379 -1.47772 1.000 7.66411 67 HIS A O 1
ATOM 1144 N N . TYR A 1 68 ? 13.32739 15.71395 0.71790 1.000 7.02151 68 TYR A N 1
ATOM 1145 C CA . TYR A 1 68 ? 14.67210 16.09668 1.13883 1.000 7.90995 68 TYR A CA 1
ATOM 1146 C C . TYR A 1 68 ? 15.29205 14.88783 1.81974 1.000 7.39392 68 TYR A C 1
ATOM 1147 O O . TYR A 1 68 ? 14.77753 14.41940 2.83983 1.000 8.29681 68 TYR A O 1
ATOM 1165 N N . ALA A 1 69 ? 16.38576 14.38860 1.26332 1.000 7.66757 69 ALA A N 1
ATOM 1166 C CA . ALA A 1 69 ? 17.04237 13.19853 1.78356 1.000 8.09814 69 ALA A CA 1
ATOM 1167 C C . ALA A 1 69 ? 18.34466 13.58643 2.46763 1.000 7.57866 69 ALA A C 1
ATOM 1168 O O . ALA A 1 69 ? 19.11473 14.39460 1.93598 1.000 8.23920 69 ALA A O 1
ATOM 1175 N N . PHE A 1 70 ? 18.59367 12.97974 3.62361 1.000 7.88915 70 PHE A N 1
ATOM 1176 C CA . PHE A 1 70 ? 19.80429 13.18272 4.40828 1.000 8.11535 70 PHE A CA 1
ATOM 1177 C C . PHE A 1 70 ? 20.67231 11.92950 4.34325 1.000 8.06641 70 PHE A C 1
ATOM 1178 O O . PHE A 1 70 ? 20.16658 10.79976 4.36341 1.000 9.24735 70 PHE A O 1
ATOM 1195 N N . SER A 1 71 ? 21.98244 12.13738 4.27398 1.000 8.38284 71 SER A N 1
ATOM 1196 C CA . SER A 1 71 ? 22.92791 11.04101 4.18538 1.000 8.41951 71 SER A CA 1
ATOM 1197 C C . SER A 1 71 ? 23.16833 10.40040 5.53525 1.000 8.98685 71 SER A C 1
ATOM 1198 O O . SER A 1 71 ? 23.29373 11.08987 6.54936 1.000 9.28499 71 SER A O 1
ATOM 1206 N N . ILE A 1 72 ? 23.26295 9.07408 5.52478 1.000 9.01262 72 ILE A N 1
ATOM 1207 C CA . ILE A 1 72 ? 23.59797 8.28827 6.70126 1.000 9.62534 72 ILE A CA 1
ATOM 1208 C C . ILE A 1 72 ? 24.40454 7.08571 6.23493 1.000 10.22970 72 ILE A C 1
ATOM 1209 O O . ILE A 1 72 ? 24.25566 6.61419 5.10525 1.000 10.46701 72 ILE A O 1
ATOM 1225 N N . SER A 1 73 ? 25.27528 6.59968 7.10458 1.000 10.98092 73 SER A N 1
ATOM 1226 C CA . SER A 1 73 ? 26.12728 5.49042 6.73015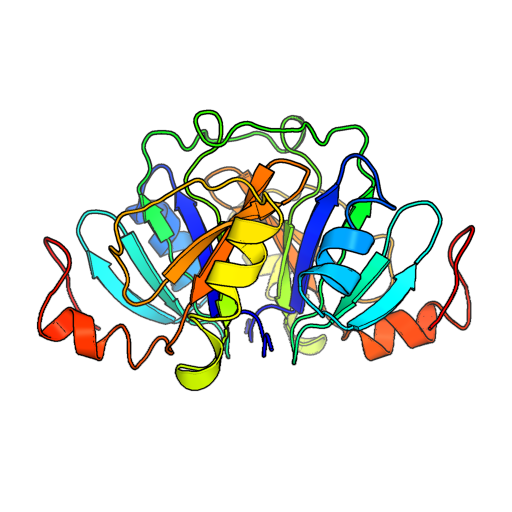 1.000 11.51051 73 SER A CA 1
ATOM 1227 C C . SER A 1 73 ? 25.35177 4.18230 6.75735 1.000 11.25163 73 SER A C 1
ATOM 1228 O O . SER A 1 73 ? 24.31558 4.04317 7.41574 1.000 10.99231 73 SER A O 1
ATOM 1236 N N . GLU A 1 74 ? 25.90309 3.19777 6.05810 1.000 11.88130 74 GLU A N 1
ATOM 1237 C CA . GLU A 1 74 ? 25.30779 1.87116 6.07013 1.000 12.48326 74 GLU A CA 1
ATOM 1238 C C . GLU A 1 74 ? 25.26793 1.31093 7.48673 1.000 12.26903 74 GLU A C 1
ATOM 1239 O O . GLU A 1 74 ? 24.30475 0.63766 7.85769 1.000 13.33982 74 GLU A O 1
ATOM 1251 N N . ALA A 1 75 ? 26.28905 1.60256 8.30152 1.000 12.14094 75 ALA A N 1
ATOM 1252 C CA . ALA A 1 75 ? 26.32663 1.07582 9.66097 1.000 13.19255 75 ALA A CA 1
ATOM 1253 C C . ALA A 1 75 ? 25.27060 1.70365 10.56378 1.000 12.54015 75 ALA A C 1
ATOM 1254 O O . ALA A 1 75 ? 24.80584 1.04080 11.49551 1.000 13.10148 75 ALA A O 1
ATOM 1261 N N . ASP A 1 76 ? 24.88637 2.96126 10.32162 1.000 12.15075 76 ASP A N 1
ATOM 1262 C CA . ASP A 1 76 ? 23.95644 3.66175 11.20263 1.000 11.58392 76 ASP A CA 1
ATOM 1263 C C . ASP A 1 76 ? 22.50318 3.62037 10.72749 1.000 10.93505 76 ASP A C 1
ATOM 1264 O O . ASP A 1 76 ? 21.60418 3.94599 11.51015 1.000 11.40229 76 ASP A O 1
ATOM 1273 N N . PHE A 1 77 ? 22.26001 3.26871 9.46288 1.000 10.29252 77 PHE A N 1
ATOM 1274 C CA . PHE A 1 77 ? 20.95410 3.45958 8.83237 1.000 9.81229 77 PHE A CA 1
ATOM 1275 C C . PHE A 1 77 ? 19.82649 2.77336 9.59571 1.000 9.64345 77 PHE A C 1
ATOM 1276 O O . PHE A 1 77 ? 18.81900 3.40429 9.94477 1.000 10.17016 77 PHE A O 1
ATOM 1293 N N . ALA A 1 78 ? 19.95018 1.46728 9.81215 1.000 10.42231 78 ALA A N 1
ATOM 1294 C CA . ALA A 1 78 ? 18.81880 0.70436 10.32300 1.000 10.85219 78 ALA A CA 1
ATOM 1295 C C . ALA A 1 78 ? 18.45051 1.12966 11.73177 1.000 10.46469 78 ALA A C 1
ATOM 1296 O O . ALA A 1 78 ? 17.26546 1.24198 12.05715 1.000 10.61898 78 ALA A O 1
ATOM 1303 N N A SER A 1 79 ? 19.43948 1.37230 12.58914 0.814 11.00821 79 SER A N 1
ATOM 1304 N N B SER A 1 79 ? 19.45093 1.32145 12.59371 0.186 10.13898 79 SER A N 1
ATOM 1305 C CA A SER A 1 79 ? 19.08953 1.70897 13.96285 0.814 11.33831 79 SER A CA 1
ATOM 1306 C CA B SER A 1 79 ? 19.17972 1.73772 13.96438 0.186 9.80872 79 SER A CA 1
ATOM 1307 C C A SER A 1 79 ? 18.49481 3.11058 14.05271 0.814 10.64987 79 SER A C 1
ATOM 1308 C C B SER A 1 79 ? 18.45504 3.07626 13.98764 0.186 9.27045 79 SER A C 1
ATOM 1309 O O A SER A 1 79 ? 17.64699 3.37064 14.91479 0.814 10.76653 79 SER A O 1
ATOM 1310 O O B SER A 1 79 ? 17.47181 3.25673 14.71489 0.186 8.59370 79 SER A O 1
ATOM 1325 N N . PHE A 1 80 ? 18.92597 4.02486 13.17921 1.000 10.15820 80 PHE A N 1
ATOM 1326 C CA . PHE A 1 80 ? 18.33662 5.36526 13.14982 1.000 9.96168 80 PHE A CA 1
ATOM 1327 C C . PHE A 1 80 ? 16.88586 5.28977 12.67288 1.000 9.96799 80 PHE A C 1
ATOM 1328 O O . PHE A 1 80 ? 15.98386 5.85254 13.30268 1.000 10.53759 80 PHE A O 1
ATOM 1345 N N . ALA A 1 81 ? 16.63407 4.55602 11.58247 1.000 9.92372 81 ALA A N 1
ATOM 1346 C CA . ALA A 1 81 ? 15.26396 4.36565 11.11352 1.000 10.40238 81 ALA A CA 1
ATOM 1347 C C . ALA A 1 81 ? 14.39625 3.73035 12.19243 1.000 10.31737 81 ALA A C 1
ATOM 1348 O O . ALA A 1 81 ? 13.25568 4.15669 12.41586 1.000 10.95606 81 ALA A O 1
ATOM 1355 N N . ALA A 1 82 ? 14.91610 2.70980 12.87700 1.000 10.43519 82 ALA A N 1
ATOM 1356 C CA . ALA A 1 82 ? 14.11300 2.03638 13.88990 1.000 10.66214 82 ALA A CA 1
ATOM 1357 C C . ALA A 1 82 ? 13.81945 2.95646 15.06423 1.000 10.56869 82 ALA A C 1
ATOM 1358 O O . ALA A 1 82 ? 12.73579 2.88919 15.65115 1.000 10.95665 82 ALA A O 1
ATOM 1365 N N . ARG A 1 83 ? 14.76103 3.82667 15.40859 1.000 10.06564 83 ARG A N 1
ATOM 1366 C CA . ARG A 1 83 ? 14.52501 4.78592 16.47846 1.000 10.49652 83 ARG A CA 1
ATOM 1367 C C . ARG A 1 83 ? 13.42726 5.77683 16.10722 1.000 10.28876 83 ARG A C 1
ATOM 1368 O O . ARG A 1 83 ? 12.58210 6.11334 16.94675 1.000 11.00883 83 ARG A O 1
ATOM 1389 N N . LEU A 1 84 ? 13.43684 6.27737 14.86516 1.000 10.23503 84 LEU A N 1
ATOM 1390 C CA . LEU A 1 84 ? 12.35517 7.15264 14.41552 1.000 10.49537 84 LEU A CA 1
ATOM 1391 C C . LEU A 1 84 ? 11.01389 6.43154 14.48253 1.000 10.52121 84 LEU A C 1
ATOM 1392 O O . LEU A 1 84 ? 10.01641 6.99957 14.93816 1.000 11.63305 84 LEU A O 1
ATOM 1408 N N . GLU A 1 85 ? 10.97255 5.17488 14.02964 1.000 11.03624 85 GLU A N 1
ATOM 1409 C CA . GLU A 1 85 ? 9.73980 4.39491 14.09011 1.000 12.38984 85 GLU A CA 1
ATOM 1410 C C . GLU A 1 85 ? 9.25664 4.25826 15.52555 1.000 12.76101 85 GLU A C 1
ATOM 1411 O O . GLU A 1 85 ? 8.07547 4.46994 15.82446 1.000 13.51382 85 GLU A O 1
ATOM 1423 N N . ALA A 1 86 ? 10.16272 3.91291 16.43379 1.000 12.43588 86 ALA A N 1
ATOM 1424 C CA . ALA A 1 86 ? 9.75548 3.71308 17.81560 1.000 13.28835 86 ALA A CA 1
ATOM 1425 C C . ALA A 1 86 ? 9.30417 5.01505 18.45771 1.000 13.09995 86 ALA A C 1
ATOM 1426 O O . ALA A 1 86 ? 8.47230 4.99786 19.37105 1.000 14.74291 86 ALA A O 1
ATOM 1433 N N . ALA A 1 87 ? 9.81973 6.14520 17.98611 1.000 13.15637 87 ALA A N 1
ATOM 1434 C CA . ALA A 1 87 ? 9.39570 7.45248 18.46957 1.000 13.18498 87 ALA A CA 1
ATOM 1435 C C . ALA A 1 87 ? 8.06790 7.90978 17.88024 1.000 13.52057 87 ALA A C 1
ATOM 1436 O O . ALA A 1 87 ? 7.58822 8.98862 18.24065 1.000 15.49410 87 ALA A O 1
ATOM 1443 N N . GLY A 1 88 ? 7.47330 7.13323 16.98303 1.000 12.89678 88 GLY A N 1
ATOM 1444 C CA . GLY A 1 88 ? 6.17837 7.46517 16.43068 1.000 13.24478 88 GLY A CA 1
ATOM 1445 C C . GLY A 1 88 ? 6.20803 8.42348 15.26711 1.000 12.42012 88 GLY A C 1
ATOM 1446 O O . GLY A 1 88 ? 5.17644 9.01267 14.94516 1.000 13.58610 88 GLY A O 1
ATOM 1450 N N . VAL A 1 89 ? 7.35854 8.60097 14.62399 1.000 11.16094 89 VAL A N 1
ATOM 1451 C CA . VAL A 1 89 ? 7.45739 9.50254 13.48752 1.000 11.38986 89 VAL A CA 1
ATOM 1452 C C . VAL A 1 89 ? 6.68002 8.92235 12.31361 1.000 12.36767 89 VAL A C 1
ATOM 1453 O O . VAL A 1 89 ? 6.86870 7.75618 11.94286 1.000 14.40875 89 VAL A O 1
ATOM 1466 N N . ALA A 1 90 ? 5.79824 9.74084 11.73200 1.000 12.86704 90 ALA A N 1
ATOM 1467 C CA . ALA A 1 90 ? 4.93043 9.32807 10.64392 1.000 14.11970 90 ALA A CA 1
ATOM 1468 C C . ALA A 1 90 ? 5.73972 9.09016 9.38747 1.000 14.14322 90 ALA A C 1
ATOM 1469 O O . ALA A 1 90 ? 6.80936 9.66946 9.17357 1.000 13.57611 90 ALA A O 1
ATOM 1476 N N A VAL A 1 91 ? 5.17928 8.27109 8.51994 0.671 15.05700 91 VAL A N 1
ATOM 1477 N N B VAL A 1 91 ? 5.21422 8.21244 8.52956 0.329 15.19456 91 VAL A N 1
ATOM 1478 C CA A VAL A 1 91 ? 5.87159 7.90101 7.30948 0.671 15.09065 91 VAL A CA 1
ATOM 1479 C CA B VAL A 1 91 ? 5.91869 7.74034 7.34109 0.329 15.86276 91 VAL A CA 1
ATOM 1480 C C A VAL A 1 91 ? 5.05546 8.31192 6.10531 0.671 14.15313 91 VAL A C 1
ATOM 1481 C C B VAL A 1 91 ? 5.04123 7.93602 6.11234 0.329 15.11188 91 VAL A C 1
ATOM 1482 O O A VAL A 1 91 ? 3.90818 8.76756 6.19564 0.671 14.64889 91 VAL A O 1
ATOM 1483 O O B VAL A 1 91 ? 3.81524 7.80916 6.17623 0.329 15.88016 91 VAL A O 1
ATOM 1508 N N . TRP A 1 92 ? 5.68564 8.14669 4.96602 1.000 13.23011 92 TRP A N 1
ATOM 1509 C CA . TRP A 1 92 ? 4.99822 8.45811 3.74275 1.000 12.27591 92 TRP A CA 1
ATOM 1510 C C . TRP A 1 92 ? 5.33331 7.50814 2.61927 1.000 13.47903 92 TRP A C 1
ATOM 1511 O O . TRP A 1 92 ? 4.66914 7.57128 1.58439 1.000 16.17153 92 TRP A O 1
ATOM 1532 N N . LYS A 1 93 ? 6.32369 6.63675 2.76234 1.000 13.68997 93 LYS A N 1
ATOM 1533 C CA . LYS A 1 93 ? 6.58478 5.72670 1.64867 1.000 17.30460 93 LYS A CA 1
ATOM 1534 C C . LYS A 1 93 ? 7.28847 4.48716 2.17432 1.000 18.90945 93 LYS A C 1
ATOM 1535 O O . LYS A 1 93 ? 8.09197 4.56890 3.09961 1.000 19.02874 93 LYS A O 1
ATOM 1554 N N . LEU A 1 94 ? 6.98357 3.33609 1.57815 1.000 22.07700 94 LEU A N 1
ATOM 1555 C CA . LEU A 1 94 ? 7.55401 2.07303 2.03203 1.000 26.18507 94 LEU A CA 1
ATOM 1556 C C . LEU A 1 94 ? 8.42037 1.37650 0.99201 1.000 27.80822 94 LEU A C 1
ATOM 1557 O O . LEU A 1 94 ? 9.39801 0.72030 1.36214 1.000 29.78688 94 LEU A O 1
ATOM 1573 N N . ASN A 1 95 ? 8.09917 1.51692 -0.29000 1.000 27.42135 95 ASN A N 1
ATOM 1574 C CA . ASN A 1 95 ? 8.77806 0.79649 -1.35964 1.000 27.88919 95 ASN A CA 1
ATOM 1575 C C . ASN A 1 95 ? 10.11478 1.46321 -1.66376 1.000 26.02928 95 ASN A C 1
ATOM 1576 O O . ASN A 1 95 ? 10.16866 2.66594 -1.94073 1.000 25.68315 95 ASN A O 1
ATOM 1587 N N . ARG A 1 96 ? 11.19520 0.68107 -1.62234 1.000 24.39618 96 ARG A N 1
ATOM 1588 C CA . ARG A 1 96 ? 12.54318 1.21157 -1.83468 1.000 24.08725 96 ARG A CA 1
ATOM 1589 C C . ARG A 1 96 ? 12.81096 1.23481 -3.32939 1.000 23.64781 96 ARG A C 1
ATOM 1590 O O . ARG A 1 96 ? 13.38415 0.30504 -3.90289 1.000 24.75324 96 ARG A O 1
ATOM 1611 N N . SER A 1 97 ? 12.38179 2.31569 -3.96431 1.000 21.71136 97 SER A N 1
ATOM 1612 C CA . SER A 1 97 ? 12.51299 2.47378 -5.39856 1.000 19.53029 97 SER A CA 1
ATOM 1613 C C . SER A 1 97 ? 13.80838 3.15975 -5.79384 1.000 16.33818 97 SER A C 1
ATOM 1614 O O . SER A 1 97 ? 14.09737 3.23695 -6.98884 1.000 16.94480 97 SER A O 1
ATOM 1622 N N . GLU A 1 98 ? 14.60853 3.61885 -4.83008 1.000 13.71814 98 GLU A N 1
ATOM 1623 C CA . GLU A 1 98 ? 15.85916 4.32064 -5.12275 1.000 13.48646 98 GLU A CA 1
ATOM 1624 C C . GLU A 1 98 ? 16.94972 3.91408 -4.14182 1.000 13.60346 98 GLU A C 1
ATOM 1625 O O . GLU A 1 98 ? 17.76200 4.74160 -3.72107 1.000 13.64211 98 GLU A O 1
ATOM 1637 N N . GLY A 1 99 ? 16.99571 2.62499 -3.79231 1.000 13.36306 99 GLY A N 1
ATOM 1638 C CA . GLY A 1 99 ? 18.02117 2.09807 -2.91487 1.000 13.27592 99 GLY A CA 1
ATOM 1639 C C . GLY A 1 99 ? 17.58930 2.07106 -1.46027 1.000 12.86758 99 GLY A C 1
ATOM 1640 O O . GLY A 1 99 ? 16.40541 1.99810 -1.12260 1.000 14.59936 99 GLY A O 1
ATOM 1644 N N . ALA A 1 100 ? 18.58922 2.09559 -0.58241 1.000 10.99955 100 ALA A N 1
ATOM 1645 C CA . ALA A 1 100 ? 18.36892 1.93176 0.85334 1.000 10.29471 100 ALA A CA 1
ATOM 1646 C C . ALA A 1 100 ? 17.92721 3.26738 1.43196 1.000 9.88959 100 ALA A C 1
ATOM 1647 O O . ALA A 1 100 ? 18.74441 4.16785 1.64825 1.000 10.63738 100 ALA A O 1
ATOM 1654 N N . SER A 1 101 ? 16.62623 3.38483 1.69315 1.000 10.03272 101 SER A N 1
ATOM 1655 C CA . SER A 1 101 ? 16.01001 4.62880 2.10827 1.000 10.45548 101 SER A CA 1
ATOM 1656 C C . SER A 1 101 ? 14.91434 4.36817 3.13094 1.000 10.06823 101 SER A C 1
ATOM 1657 O O . SER A 1 101 ? 14.23695 3.33665 3.08830 1.000 11.40571 101 SER A O 1
ATOM 1665 N N . HIS A 1 102 ? 14.74562 5.32682 4.04494 1.000 9.83430 102 HIS A N 1
ATOM 1666 C CA . HIS A 1 102 ? 13.64582 5.36023 5.00566 1.000 9.91185 102 HIS A CA 1
ATOM 1667 C C . HIS A 1 102 ? 12.92729 6.68805 4.82972 1.000 9.16725 102 HIS A C 1
ATOM 1668 O O . HIS A 1 102 ? 13.55827 7.73737 4.92332 1.000 9.96035 102 HIS A O 1
ATOM 1682 N N . TYR A 1 103 ? 11.62200 6.64452 4.58847 1.000 9.15792 103 TYR A N 1
ATOM 1683 C CA . TYR A 1 103 ? 10.83670 7.83093 4.25910 1.000 9.30823 103 TYR A CA 1
ATOM 1684 C C . TYR A 1 103 ? 9.98628 8.24599 5.44876 1.000 9.86343 103 TYR A C 1
ATOM 1685 O O . TYR A 1 103 ? 9.16759 7.46301 5.92908 1.000 13.70143 103 TYR A O 1
ATOM 1703 N N . PHE A 1 104 ? 10.15969 9.47639 5.91899 1.000 8.59704 104 PHE A N 1
ATOM 1704 C CA . PHE A 1 104 ? 9.46107 9.91227 7.12094 1.000 8.71241 104 PHE A CA 1
ATOM 1705 C C . PHE A 1 104 ? 9.06884 11.37626 6.99127 1.000 8.16409 104 PHE A C 1
ATOM 1706 O O . PHE A 1 104 ? 9.57499 12.09302 6.13282 1.000 9.12912 104 PHE A O 1
ATOM 1723 N N . LEU A 1 105 ? 8.14990 11.81430 7.85102 1.000 8.63436 105 LEU A N 1
ATOM 1724 C CA . LEU A 1 105 ? 7.58900 13.15688 7.80112 1.000 8.38495 105 LEU A CA 1
ATOM 1725 C C . LEU A 1 105 ? 8.05119 13.99396 8.98388 1.000 8.37658 105 LEU A C 1
ATOM 1726 O O . LEU A 1 105 ? 8.16065 13.49362 10.10331 1.000 9.03671 105 LEU A O 1
ATOM 1742 N N . ASP A 1 106 ? 8.26082 15.27985 8.74476 1.000 8.47189 106 ASP A N 1
ATOM 1743 C CA . ASP A 1 106 ? 8.48540 16.24138 9.82173 1.000 8.57734 106 ASP A CA 1
ATOM 1744 C C . ASP A 1 106 ? 7.14124 16.68116 10.39134 1.000 8.68807 106 ASP A C 1
ATOM 1745 O O . ASP A 1 106 ? 6.07325 16.27759 9.90545 1.000 8.90484 106 ASP A O 1
ATOM 1754 N N . PRO A 1 107 ? 7.16000 17.50387 11.44665 1.000 9.26961 107 PRO A N 1
ATOM 1755 C CA . PRO A 1 107 ? 5.89925 17.86742 12.11068 1.000 10.18180 107 PRO A CA 1
ATOM 1756 C C . PRO A 1 107 ? 4.88942 18.56340 11.22192 1.000 10.12922 107 PRO A C 1
ATOM 1757 O O . PRO A 1 107 ? 3.68465 18.49713 11.49229 1.000 11.92287 107 PRO A O 1
ATOM 1768 N N . ASP A 1 108 ? 5.33904 19.25732 10.18799 1.000 9.29822 108 ASP A N 1
ATOM 1769 C CA . ASP A 1 108 ? 4.45690 19.92911 9.24146 1.000 9.36355 108 ASP A CA 1
ATOM 1770 C C . ASP A 1 108 ? 4.16669 19.10268 8.00355 1.000 9.03702 108 ASP A C 1
ATOM 1771 O O . ASP A 1 108 ? 3.47682 19.58406 7.09703 1.000 9.78496 108 ASP A O 1
ATOM 1780 N N . GLY A 1 109 ? 4.65234 17.86858 7.95157 1.000 8.78310 109 GLY A N 1
ATOM 1781 C CA . GLY A 1 109 ? 4.47723 17.05699 6.77667 1.000 8.91815 109 GLY A CA 1
ATOM 1782 C C . GLY A 1 109 ? 5.51348 17.26386 5.69636 1.000 8.45578 109 GLY A C 1
ATOM 1783 O O . GLY A 1 109 ? 5.32818 16.74642 4.59335 1.000 9.23056 109 GLY A O 1
ATOM 1787 N N . HIS A 1 110 ? 6.59318 18.00139 5.95099 1.000 7.70599 110 HIS A N 1
ATOM 1788 C CA . HIS A 1 110 ? 7.66942 17.99648 4.96767 1.000 7.44441 110 HIS A CA 1
ATOM 1789 C C . HIS A 1 110 ? 8.15282 16.56025 4.78685 1.000 7.44286 110 HIS A C 1
ATOM 1790 O O . HIS A 1 110 ? 8.36476 15.83543 5.76096 1.000 7.93547 110 HIS A O 1
ATOM 1804 N N . LYS A 1 111 ? 8.34911 16.15715 3.53713 1.000 7.57473 111 LYS A N 1
ATOM 1805 C CA . LYS A 1 111 ? 8.74323 14.79638 3.19713 1.000 7.50057 111 LYS A CA 1
ATOM 1806 C C . LYS A 1 111 ? 10.25472 14.66415 3.28429 1.000 7.27956 111 LYS A C 1
ATOM 1807 O O . LYS A 1 111 ? 10.99357 15.29585 2.51820 1.000 7.72835 111 LYS A O 1
ATOM 1826 N N . LEU A 1 112 ? 10.70018 13.83764 4.22274 1.000 7.69979 112 LEU A N 1
ATOM 1827 C CA . LEU A 1 112 ? 12.10382 13.61108 4.48867 1.000 7.97810 112 LEU A CA 1
ATOM 1828 C C . LEU A 1 112 ? 12.47404 12.16615 4.17984 1.000 7.68984 112 LEU A C 1
ATOM 1829 O O . LEU A 1 112 ? 11.62292 11.28409 4.01231 1.000 8.19081 112 LEU A O 1
ATOM 1845 N N . GLU A 1 113 ? 13.77974 11.92356 4.12421 1.000 8.40125 113 GLU A N 1
ATOM 1846 C CA . GLU A 1 113 ? 14.29992 10.60556 3.80256 1.000 8.39921 113 GLU A CA 1
ATOM 1847 C C . GLU A 1 113 ? 15.67598 10.45362 4.42660 1.000 8.19766 113 GLU A C 1
ATOM 1848 O O . GLU A 1 113 ? 16.45233 11.41432 4.46907 1.000 9.03091 113 GLU A O 1
ATOM 1860 N N . LEU A 1 114 ? 15.96798 9.24297 4.91247 1.000 8.63673 114 LEU A N 1
ATOM 1861 C CA . LEU A 1 114 ? 17.33093 8.80791 5.19562 1.000 8.63339 114 LEU A CA 1
ATOM 1862 C C . LEU A 1 114 ? 17.77252 7.96939 4.00954 1.000 8.24311 114 LEU A C 1
ATOM 1863 O O . LEU A 1 114 ? 17.04306 7.05785 3.61778 1.000 9.21722 114 LEU A O 1
ATOM 1879 N N . HIS A 1 115 ? 18.95992 8.23026 3.45834 1.000 8.48750 115 HIS A N 1
ATOM 1880 C CA . HIS A 1 115 ? 19.43368 7.43581 2.32933 1.000 8.79574 115 HIS A CA 1
ATOM 1881 C C . HIS A 1 115 ? 20.90163 7.07778 2.49794 1.000 8.94089 115 HIS A C 1
ATOM 1882 O O . HIS A 1 115 ? 21.71398 7.91608 2.89579 1.000 9.69154 115 HIS A O 1
ATOM 1896 N N . VAL A 1 116 ? 21.23312 5.83617 2.15810 1.000 9.23538 116 VAL A N 1
ATOM 1897 C CA . VAL A 1 116 ? 22.60619 5.36063 2.12503 1.000 9.59079 116 VAL A CA 1
ATOM 1898 C C . VAL A 1 116 ? 23.06604 5.35013 0.67361 1.000 9.92855 116 VAL A C 1
ATOM 1899 O O . VAL A 1 116 ? 22.52569 4.60009 -0.14920 1.000 11.57172 116 VAL A O 1
ATOM 1912 N N . GLY A 1 117 ? 24.08522 6.14651 0.35921 1.000 10.02618 117 GLY A N 1
ATOM 1913 C CA . GLY A 1 117 ? 24.72673 6.07488 -0.94236 1.000 10.37482 117 GLY A CA 1
ATOM 1914 C C . GLY A 1 117 ? 24.75586 7.39199 -1.68676 1.000 9.66960 117 GLY A C 1
ATOM 1915 O O . GLY A 1 117 ? 23.88749 8.25388 -1.51775 1.000 10.14657 117 GLY A O 1
ATOM 1919 N N . SER A 1 118 ? 25.74551 7.51688 -2.56347 1.000 9.97245 118 SER A N 1
ATOM 1920 C CA . SER A 1 118 ? 25.95434 8.70162 -3.37151 1.000 10.20741 118 SER A CA 1
ATOM 1921 C C . SER A 1 118 ? 25.22740 8.60030 -4.71611 1.000 9.48468 118 SER A C 1
ATOM 1922 O O . SER A 1 118 ? 24.69990 7.55309 -5.10139 1.000 9.46356 118 SER A O 1
ATOM 1930 N N . LEU A 1 119 ? 25.24443 9.71298 -5.45719 1.000 9.64299 119 LEU A N 1
ATOM 1931 C CA . LEU A 1 119 ? 24.74253 9.70417 -6.82871 1.000 9.97545 119 LEU A CA 1
ATOM 1932 C C . LEU A 1 119 ? 25.50888 8.70760 -7.68555 1.000 10.07610 119 LEU A C 1
ATOM 1933 O O . LEU A 1 119 ? 24.90539 7.96925 -8.47017 1.000 10.08408 119 LEU A O 1
ATOM 1949 N N . ALA A 1 120 ? 26.83688 8.67099 -7.55728 1.000 10.68767 120 ALA A N 1
ATOM 1950 C CA . ALA A 1 120 ? 27.60642 7.71481 -8.34748 1.000 11.49906 120 ALA A CA 1
ATOM 1951 C C . ALA A 1 120 ? 27.16238 6.28897 -8.05503 1.000 11.22948 120 ALA A C 1
ATOM 1952 O O . ALA A 1 120 ? 27.01732 5.47013 -8.96909 1.000 11.63095 120 ALA A O 1
ATOM 1959 N N . GLN A 1 121 ? 26.95500 5.96779 -6.77979 1.000 11.21607 121 GLN A N 1
ATOM 1960 C CA . GLN A 1 121 ? 26.50827 4.62704 -6.42615 1.000 11.06170 121 GLN A CA 1
ATOM 1961 C C . GLN A 1 121 ? 25.11490 4.34503 -6.96564 1.000 10.27444 121 GLN A C 1
ATOM 1962 O O . GLN A 1 121 ? 24.82567 3.22581 -7.41652 1.000 11.07981 121 GLN A O 1
ATOM 1976 N N A ARG A 1 122 ? 24.23831 5.34847 -6.94993 0.534 9.89402 122 ARG A N 1
ATOM 1977 N N B ARG A 1 122 ? 24.22681 5.33792 -6.88532 0.466 10.41023 122 ARG A N 1
ATOM 1978 C CA A ARG A 1 122 ? 22.89544 5.14636 -7.47854 0.534 9.81125 122 ARG A CA 1
ATOM 1979 C CA B ARG A 1 122 ? 22.90272 5.21569 -7.48033 0.466 10.93568 122 ARG A CA 1
ATOM 1980 C C A ARG A 1 122 ? 22.92316 4.94158 -8.98797 0.534 10.51408 122 ARG A C 1
ATOM 1981 C C B ARG A 1 122 ? 23.00788 4.88362 -8.96005 0.466 11.13600 122 ARG A C 1
ATOM 1982 O O A ARG A 1 122 ? 22.17346 4.11387 -9.51936 0.534 10.55760 122 ARG A O 1
ATOM 1983 O O B ARG A 1 122 ? 22.41758 3.90793 -9.43742 0.466 11.54500 122 ARG A O 1
ATOM 2024 N N . LEU A 1 123 ? 23.78691 5.67006 -9.69598 1.000 10.77509 123 LEU A N 1
ATOM 2025 C CA . LEU A 1 123 ? 23.90427 5.45570 -11.13193 1.000 11.08732 123 LEU A CA 1
ATOM 2026 C C . LEU A 1 123 ? 24.40996 4.04863 -11.43149 1.000 11.95317 123 LEU A C 1
ATOM 2027 O O . LEU A 1 123 ? 23.90431 3.37761 -12.33687 1.000 13.00945 123 LEU A O 1
ATOM 2043 N N . ALA A 1 124 ? 25.39128 3.57353 -10.66466 1.000 12.65481 124 ALA A N 1
ATOM 2044 C CA . ALA A 1 124 ? 25.91518 2.22948 -10.88062 1.000 13.71700 124 ALA A CA 1
ATOM 2045 C C . ALA A 1 124 ? 24.84546 1.17764 -10.61640 1.000 14.15247 124 ALA A C 1
ATOM 2046 O O . ALA A 1 124 ? 24.72314 0.20219 -11.36460 1.000 15.25358 124 ALA A O 1
ATOM 2053 N N . ALA A 1 125 ? 24.06610 1.35121 -9.54836 1.000 13.84323 125 ALA A N 1
ATOM 2054 C CA . ALA A 1 125 ? 22.97703 0.42103 -9.27656 1.000 14.78217 125 ALA A CA 1
ATOM 2055 C C . ALA A 1 125 ? 21.93984 0.44855 -10.39273 1.000 15.35177 125 ALA A C 1
ATOM 2056 O O . ALA A 1 125 ? 21.40139 -0.59927 -10.78252 1.000 17.06823 125 ALA A O 1
ATOM 2063 N N . CYS A 1 126 ? 21.64989 1.64562 -10.91587 1.000 15.30750 126 CYS A N 1
ATOM 2064 C CA . CYS A 1 126 ? 20.64604 1.78871 -11.96532 1.000 15.51869 126 CYS A CA 1
ATOM 2065 C C . CYS A 1 126 ? 21.09118 1.16958 -13.28307 1.000 16.56038 126 CYS A C 1
ATOM 2066 O O . CYS A 1 126 ? 20.25432 0.75212 -14.08846 1.000 16.97863 126 CYS A O 1
ATOM 2074 N N . ARG A 1 127 ? 22.38764 1.12500 -13.54798 1.000 16.65038 127 ARG A N 1
ATOM 2075 C CA . ARG A 1 127 ? 22.82722 0.45197 -14.76137 1.000 17.26181 127 ARG A CA 1
ATOM 2076 C C . ARG A 1 127 ? 22.41854 -1.01583 -14.75142 1.000 17.46973 127 ARG A C 1
ATOM 2077 O O . ARG A 1 127 ? 22.07802 -1.56735 -15.80135 1.000 17.71712 127 ARG A O 1
ATOM 2098 N N . GLU A 1 128 ? 22.40376 -1.65166 -13.57492 1.000 17.51282 128 GLU A N 1
ATOM 2099 C CA . GLU A 1 128 ? 22.00576 -3.05458 -13.46975 1.000 17.94220 128 GLU A CA 1
ATOM 2100 C C . GLU A 1 128 ? 20.49231 -3.20744 -13.37071 1.000 16.25539 128 GLU A C 1
ATOM 2101 O O . GLU A 1 128 ? 19.91388 -4.19619 -13.85229 1.000 14.83043 128 GLU A O 1
ATOM 2113 N N . GLN A 1 129 ? 19.85315 -2.26115 -12.69980 1.000 17.70419 129 GLN A N 1
ATOM 2114 C CA . GLN A 1 129 ? 18.42201 -2.29138 -12.42121 1.000 19.72858 129 GLN A CA 1
ATOM 2115 C C . GLN A 1 129 ? 17.89423 -0.91339 -12.78434 1.000 18.16310 129 GLN A C 1
ATOM 2116 O O . GLN A 1 129 ? 17.60498 -0.08520 -11.91395 1.000 18.76306 129 GLN A O 1
ATOM 2130 N N . PRO A 1 130 ? 17.79672 -0.62369 -14.07855 1.000 16.78531 130 PRO A N 1
ATOM 2131 C CA . PRO A 1 130 ? 17.45290 0.73429 -14.50268 1.000 16.79826 130 PRO A CA 1
ATOM 2132 C C . PRO A 1 130 ? 15.97506 1.02426 -14.35659 1.000 17.07382 130 PRO A C 1
ATOM 2133 O O . PRO A 1 130 ? 15.12476 0.13058 -14.37477 1.000 16.53262 130 PRO A O 1
ATOM 2144 N N A TYR A 1 131 ? 15.67721 2.30312 -14.18817 0.534 17.64841 131 TYR A N 1
ATOM 2145 N N B TYR A 1 131 ? 15.67509 2.31268 -14.21397 0.466 17.80224 131 TYR A N 1
ATOM 2146 C CA A TYR A 1 131 ? 14.30153 2.76021 -14.28299 0.534 18.21092 131 TYR A CA 1
ATOM 2147 C CA B TYR A 1 131 ? 14.30629 2.75281 -14.37530 0.466 18.45235 131 TYR A CA 1
ATOM 2148 C C A TYR A 1 131 ? 13.87268 2.70597 -15.76091 0.534 18.87530 131 TYR A C 1
ATOM 2149 C C B TYR A 1 131 ? 13.86504 2.51348 -15.80170 0.466 18.39378 131 TYR A C 1
ATOM 2150 O O A TYR A 1 131 ? 14.70873 2.74244 -16.66743 0.534 18.93351 131 TYR A O 1
ATOM 2151 O O B TYR A 1 131 ? 14.67585 2.30289 -16.70633 0.466 16.90862 131 TYR A O 1
ATOM 2186 N N . LYS A 1 132 ? 12.56250 2.54913 -16.00646 1.000 20.29272 132 LYS A N 1
ATOM 2187 C CA . LYS A 1 132 ? 12.05996 2.36543 -17.36116 1.000 22.24749 132 LYS A CA 1
ATOM 2188 C C . LYS A 1 132 ? 12.48690 3.50763 -18.28285 1.000 21.23526 132 LYS A C 1
ATOM 2189 O O . LYS A 1 132 ? 12.26725 4.68464 -17.98257 1.000 19.90530 132 LYS A O 1
ATOM 2208 N N . GLY A 1 133 ? 13.09771 3.15323 -19.41516 1.000 21.85091 133 GLY A N 1
ATOM 2209 C CA . GLY A 1 133 ? 13.52211 4.14747 -20.38306 1.000 20.98539 133 GLY A CA 1
ATOM 2210 C C . GLY A 1 133 ? 14.79726 4.88238 -20.04334 1.000 20.21828 133 GLY A C 1
ATOM 2211 O O . GLY A 1 133 ? 15.08892 5.91159 -20.65590 1.000 20.76260 133 GLY A O 1
ATOM 2215 N N . MET A 1 134 ? 15.57930 4.37766 -19.09770 1.000 18.57205 134 MET A N 1
ATOM 2216 C CA . MET A 1 134 ? 16.71135 5.12880 -18.58723 1.000 16.75394 134 MET A CA 1
ATOM 2217 C C . MET A 1 134 ? 17.86845 5.21365 -19.57842 1.000 16.23741 134 MET A C 1
ATOM 2218 O O . MET A 1 134 ? 18.24350 4.22319 -20.22467 1.000 17.80107 134 MET A O 1
ATOM 2232 N N A VAL A 1 135 ? 18.40506 6.43435 -19.70476 0.722 14.94433 135 VAL A N 1
ATOM 2233 N N B VAL A 1 135 ? 18.40087 6.42791 -19.71316 0.278 15.75082 135 VAL A N 1
ATOM 2234 C CA A VAL A 1 135 ? 19.57229 6.76540 -20.50959 0.722 15.11305 135 VAL A CA 1
ATOM 2235 C CA B VAL A 1 135 ? 19.57870 6.72620 -20.51189 0.278 15.78371 135 VAL A CA 1
ATOM 2236 C C A VAL A 1 135 ? 20.58945 7.42989 -19.59585 0.722 13.87616 135 VAL A C 1
ATOM 2237 C C B VAL A 1 135 ? 20.58773 7.41370 -19.60464 0.278 14.58559 135 VAL A C 1
ATOM 2238 O O A VAL A 1 135 ? 20.23305 8.25430 -18.74112 0.722 13.76920 135 VAL A O 1
ATOM 2239 O O B VAL A 1 135 ? 20.22078 8.23337 -18.75370 0.278 14.53663 135 VAL A O 1
ATOM 2264 N N . PHE A 1 136 ? 21.85494 7.07420 -19.79522 1.000 13.99262 136 PHE A N 1
ATOM 2265 C CA . PHE A 1 136 ? 22.96314 7.59612 -19.01675 1.000 15.15356 136 PHE A CA 1
ATOM 2266 C C . PHE A 1 136 ? 23.79410 8.48975 -19.91780 1.000 16.45292 136 PHE A C 1
ATOM 2267 O O . PHE A 1 136 ? 24.06544 8.13331 -21.06471 1.000 18.55807 136 PHE A O 1
ATOM 2284 N N . PHE A 1 137 ? 24.17115 9.65182 -19.40791 1.000 16.33506 137 PHE A N 1
ATOM 2285 C CA . PHE A 1 137 ? 24.98836 10.58967 -20.16164 1.000 18.54610 137 PHE A CA 1
ATOM 2286 C C . PHE A 1 137 ? 26.40717 10.63046 -19.60481 1.000 22.37288 137 PHE A C 1
ATOM 2287 O O . PHE A 1 137 ? 26.62809 11.08699 -18.48509 1.000 25.40322 137 PHE A O 1
ATOM 2304 N N . MET B 1 1 ? 24.03649 8.81008 12.67410 1.000 23.24505 1 MET B N 1
ATOM 2305 C CA . MET B 1 1 ? 24.32351 10.27574 12.58841 1.000 22.73991 1 MET B CA 1
ATOM 2306 C C . MET B 1 1 ? 24.18276 10.76116 11.15347 1.000 16.80741 1 MET B C 1
ATOM 2307 O O . MET B 1 1 ? 24.71097 10.14232 10.23484 1.000 18.27953 1 MET B O 1
ATOM 2323 N N . LEU B 1 2 ? 23.49986 11.87966 10.94287 1.000 13.10061 2 LEU B N 1
ATOM 2324 C CA . LEU B 1 2 ? 23.30620 12.38543 9.59203 1.000 10.93198 2 LEU B CA 1
ATOM 2325 C C . LEU B 1 2 ? 24.49986 13.24093 9.19113 1.000 11.12855 2 LEU B C 1
ATOM 2326 O O . LEU B 1 2 ? 24.98917 14.06343 9.97178 1.000 12.89448 2 LEU B O 1
ATOM 2342 N N . SER B 1 3 ? 24.96397 13.05807 7.96242 1.000 10.80125 3 SER B N 1
ATOM 2343 C CA . SER B 1 3 ? 26.20703 13.68109 7.54680 1.000 11.84939 3 SER B CA 1
ATOM 2344 C C . SER B 1 3 ? 26.05288 14.75870 6.48691 1.000 12.66572 3 SER B C 1
ATOM 2345 O O . SER B 1 3 ? 27.05768 15.35240 6.10013 1.000 15.95676 3 SER B O 1
ATOM 2353 N N . GLY B 1 4 ? 24.84686 15.06096 6.04099 1.000 10.84489 4 GLY B N 1
ATOM 2354 C CA . GLY B 1 4 ? 24.64261 16.10453 5.05637 1.000 10.82104 4 GLY B CA 1
ATOM 2355 C C . GLY B 1 4 ? 23.34426 15.88662 4.30637 1.000 9.50155 4 GLY B C 1
ATOM 2356 O O . GLY B 1 4 ? 22.57415 14.96992 4.59732 1.000 9.66156 4 GLY B O 1
ATOM 2360 N N . LEU B 1 5 ? 23.11756 16.75180 3.31786 1.000 9.39650 5 LEU B N 1
ATOM 2361 C CA . LEU B 1 5 ? 22.01602 16.54634 2.3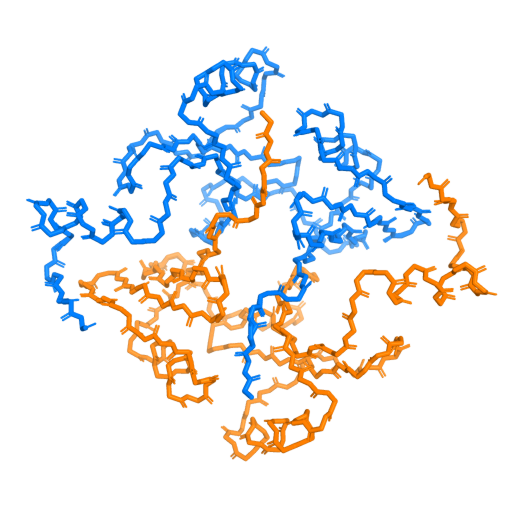8585 1.000 9.51176 5 LEU B CA 1
ATOM 2362 C C . LEU B 1 5 ? 22.45030 15.52369 1.34686 1.000 9.54388 5 LEU B C 1
ATOM 2363 O O . LEU B 1 5 ? 23.46298 15.70559 0.66783 1.000 11.92884 5 LEU B O 1
ATOM 2379 N N . ASN B 1 6 ? 21.70038 14.43163 1.25135 1.000 7.98889 6 ASN B N 1
ATOM 2380 C CA . ASN B 1 6 ? 21.98936 13.39867 0.26981 1.000 7.87425 6 ASN B CA 1
ATOM 2381 C C . ASN B 1 6 ? 21.48960 13.79912 -1.11206 1.000 7.66284 6 ASN B C 1
ATOM 2382 O O . ASN B 1 6 ? 22.24138 13.72480 -2.09437 1.000 8.55165 6 ASN B O 1
ATOM 2393 N N . HIS B 1 7 ? 20.22007 14.18837 -1.20901 1.000 7.84647 7 HIS B N 1
ATOM 2394 C CA . HIS B 1 7 ? 19.67619 14.67640 -2.46745 1.000 7.99893 7 HIS B CA 1
ATOM 2395 C C . HIS B 1 7 ? 18.44928 15.53550 -2.20219 1.000 7.48711 7 HIS B C 1
ATOM 2396 O O . HIS B 1 7 ? 17.79661 15.41946 -1.16252 1.000 8.00261 7 HIS B O 1
ATOM 2410 N N . LEU B 1 8 ? 18.15832 16.39645 -3.17201 1.000 7.55138 8 LEU B N 1
A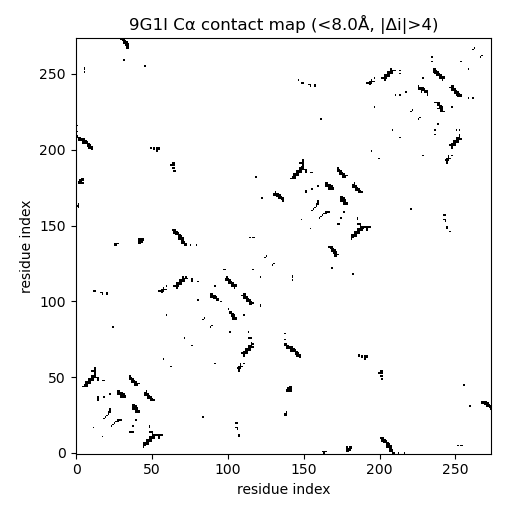TOM 2411 C CA . LEU B 1 8 ? 16.93918 17.18514 -3.23849 1.000 7.33815 8 LEU B CA 1
ATOM 2412 C C . LEU B 1 8 ? 16.12233 16.64832 -4.39851 1.000 7.56085 8 LEU B C 1
ATOM 2413 O O . LEU B 1 8 ? 16.63902 16.56861 -5.51193 1.000 7.63495 8 LEU B O 1
ATOM 2429 N N . THR B 1 9 ? 14.86688 16.29049 -4.14662 1.000 7.48043 9 THR B N 1
ATOM 2430 C CA . THR B 1 9 ? 13.96502 15.83518 -5.19483 1.000 7.61237 9 THR B CA 1
ATOM 2431 C C . THR B 1 9 ? 12.84554 16.84054 -5.35823 1.000 7.22802 9 THR B C 1
ATOM 2432 O O . THR B 1 9 ? 12.15603 17.17651 -4.38943 1.000 7.75180 9 THR B O 1
ATOM 2443 N N . LEU B 1 10 ? 12.67667 17.32479 -6.58360 1.000 7.60742 10 LEU B N 1
ATOM 2444 C CA . LEU B 1 10 ? 11.59243 18.22707 -6.93670 1.000 7.86080 10 LEU B CA 1
ATOM 2445 C C . LEU B 1 10 ? 10.57938 17.47727 -7.79533 1.000 7.98853 10 LEU B C 1
ATOM 2446 O O . LEU B 1 10 ? 10.93720 16.91215 -8.83336 1.000 8.50854 10 LEU B O 1
ATOM 2462 N N . ALA B 1 11 ? 9.31509 17.50385 -7.38877 1.000 8.22980 11 ALA B N 1
ATOM 2463 C CA . ALA B 1 11 ? 8.24668 17.00635 -8.23985 1.000 8.57850 11 ALA B CA 1
ATOM 2464 C C . ALA B 1 11 ? 7.99028 18.01049 -9.34919 1.000 8.65340 11 ALA B C 1
ATOM 2465 O O . ALA B 1 11 ? 7.89208 19.21617 -9.10398 1.000 9.14323 11 ALA B O 1
ATOM 2472 N N . VAL B 1 12 ? 7.85685 17.50529 -10.57016 1.000 8.34102 12 VAL B N 1
ATOM 2473 C CA . VAL B 1 12 ? 7.66984 18.34268 -11.74725 1.000 8.59377 12 VAL B CA 1
ATOM 2474 C C . VAL B 1 12 ? 6.46395 17.85959 -12.53587 1.000 8.95574 12 VAL B C 1
ATOM 2475 O O . VAL B 1 12 ? 6.16891 16.66407 -12.58756 1.000 9.83352 12 VAL B O 1
ATOM 2488 N N . SER B 1 13 ? 5.76282 18.80350 -13.16048 1.000 9.25250 13 SER B N 1
ATOM 2489 C CA . SER B 1 13 ? 4.56622 18.45747 -13.91867 1.000 10.19155 13 SER B CA 1
ATOM 2490 C C . SER B 1 13 ? 4.87990 18.03064 -15.34664 1.000 10.55463 13 SER B C 1
ATOM 2491 O O . SER B 1 13 ? 4.13716 17.22429 -15.91458 1.000 11.20505 13 SER B O 1
ATOM 2499 N N A GLN B 1 14 ? 5.96910 18.53609 -15.92777 0.576 10.54296 14 GLN B N 1
ATOM 2500 N N B GLN B 1 14 ? 5.96322 18.54941 -15.92702 0.424 10.54848 14 GLN B N 1
ATOM 2501 C CA A GLN B 1 14 ? 6.38295 18.21568 -17.29089 0.576 11.57108 14 GLN B CA 1
ATOM 2502 C CA B GLN B 1 14 ? 6.38810 18.23408 -17.28718 0.424 11.56375 14 GLN B CA 1
ATOM 2503 C C A GLN B 1 14 ? 7.89758 18.08020 -17.29871 0.576 10.47883 14 GLN B C 1
ATOM 2504 C C B GLN B 1 14 ? 7.89982 18.07170 -17.26383 0.424 10.47665 14 GLN B C 1
ATOM 2505 O O A GLN B 1 14 ? 8.61629 19.03792 -16.99411 0.576 11.05879 14 GLN B O 1
ATOM 2506 O O B GLN B 1 14 ? 8.62143 19.00569 -16.89842 0.424 11.05811 14 GLN B O 1
ATOM 2533 N N . LEU B 1 15 ? 8.38520 16.89245 -17.64601 1.000 10.49160 15 LEU B N 1
ATOM 2534 C CA . LEU B 1 15 ? 9.80862 16.62003 -17.49136 1.000 10.13357 15 LEU B CA 1
ATOM 2535 C C . LEU B 1 15 ? 10.67433 17.43915 -18.43691 1.000 9.76305 15 LEU B C 1
ATOM 2536 O O . LEU B 1 15 ? 11.71388 17.95993 -18.02261 1.000 10.21672 15 LEU B O 1
ATOM 2552 N N . ALA B 1 16 ? 10.28113 17.56256 -19.69918 1.000 10.11934 16 ALA B N 1
ATOM 2553 C CA . ALA B 1 16 ? 11.15077 18.23822 -20.65902 1.000 10.48804 16 ALA B CA 1
ATOM 2554 C C . ALA B 1 16 ? 11.42407 19.68969 -20.28935 1.000 9.96024 16 ALA B C 1
ATOM 2555 O O . ALA B 1 16 ? 12.60332 20.09104 -20.27756 1.000 10.31899 16 ALA B O 1
ATOM 2562 N N . PRO B 1 17 ? 10.42605 20.52003 -19.95458 1.000 10.23607 17 PRO B N 1
ATOM 2563 C CA . PRO B 1 17 ? 10.75892 21.90475 -19.59370 1.000 10.84762 17 PRO B CA 1
ATOM 2564 C C . PRO B 1 17 ? 11.55326 21.99384 -18.31281 1.000 9.32509 17 PRO B C 1
ATOM 2565 O O . PRO B 1 17 ? 12.34853 22.92363 -18.14905 1.000 9.65558 17 PRO B O 1
ATOM 2576 N N . SER B 1 18 ? 11.35286 21.06390 -17.38094 1.000 8.86446 18 SER B N 1
ATOM 2577 C CA . SER B 1 18 ? 12.13230 21.10141 -16.15008 1.000 8.79968 18 SER B CA 1
ATOM 2578 C C . SER B 1 18 ? 13.58568 20.73176 -16.41668 1.000 8.40290 18 SER B C 1
ATOM 2579 O O . SER B 1 18 ? 14.49611 21.38039 -15.90013 1.000 8.78249 18 SER B O 1
ATOM 2587 N N . VAL B 1 19 ? 13.83025 19.72067 -17.24964 1.000 8.64316 19 VAL B N 1
ATOM 2588 C CA . VAL B 1 19 ? 15.20515 19.39820 -17.63009 1.000 9.34359 19 VAL B CA 1
ATOM 2589 C C . VAL B 1 19 ? 15.85265 20.58362 -18.33865 1.000 9.10436 19 VAL B C 1
ATOM 2590 O O . VAL B 1 19 ? 17.00742 20.92995 -18.07038 1.000 10.06595 19 VAL B O 1
ATOM 2603 N N . ALA B 1 20 ? 15.11928 21.23331 -19.24649 1.000 9.45989 20 ALA B N 1
ATOM 2604 C CA . ALA B 1 20 ? 15.67937 22.39007 -19.94056 1.000 10.07339 20 ALA B CA 1
ATOM 2605 C C . ALA B 1 20 ? 16.06038 23.48566 -18.95326 1.000 9.14808 20 ALA B C 1
ATOM 2606 O O . ALA B 1 20 ? 17.12846 24.09822 -19.06872 1.000 9.91440 20 ALA B O 1
ATOM 2613 N N . PHE B 1 21 ? 15.18690 23.74858 -17.97754 1.000 8.56604 21 PHE B N 1
ATOM 2614 C CA . PHE B 1 21 ? 15.43346 24.79733 -16.99409 1.000 8.42082 21 PHE B CA 1
ATOM 2615 C C . PHE B 1 21 ? 16.68270 24.50114 -16.17707 1.000 8.10516 21 PHE B C 1
ATOM 2616 O O . PHE B 1 21 ? 17.57348 25.34763 -16.06659 1.000 8.67125 21 PHE B O 1
ATOM 2633 N N . TYR B 1 22 ? 16.77388 23.30626 -15.58946 1.000 7.88910 22 TYR B N 1
ATOM 2634 C CA . TYR B 1 22 ? 17.89496 23.02006 -14.69736 1.000 8.16627 22 TYR B CA 1
ATOM 2635 C C . TYR B 1 22 ? 19.19618 22.76694 -15.45955 1.000 8.26949 22 TYR B C 1
ATOM 2636 O O . TYR B 1 22 ? 20.25922 23.21791 -15.01672 1.000 8.68970 22 TYR B O 1
ATOM 2654 N N . GLN B 1 23 ? 19.14341 22.04028 -16.58463 1.000 8.52280 23 GLN B N 1
ATOM 2655 C CA . GLN B 1 23 ? 20.35320 21.75436 -17.34955 1.000 8.56404 23 GLN B CA 1
ATOM 2656 C C . GLN B 1 23 ? 20.79165 22.94969 -18.19367 1.000 8.74160 23 GLN B C 1
ATOM 2657 O O . GLN B 1 23 ? 21.92767 23.42475 -18.08204 1.000 9.86776 23 GLN B O 1
ATOM 2671 N N . GLN B 1 24 ? 19.91535 23.42862 -19.07303 1.000 8.77664 24 GLN B N 1
ATOM 2672 C CA . GLN B 1 24 ? 20.33205 24.43184 -20.04654 1.000 8.89227 24 GLN B CA 1
ATOM 2673 C C . GLN B 1 24 ? 20.34819 25.83893 -19.45431 1.000 8.68729 24 GLN B C 1
ATOM 2674 O O . GLN B 1 24 ? 21.34315 26.55405 -19.57954 1.000 9.20874 24 GLN B O 1
ATOM 2688 N N . LEU B 1 25 ? 19.26864 26.26504 -18.80250 1.000 8.88668 25 LEU B N 1
ATOM 2689 C CA . LEU B 1 25 ? 19.25780 27.62229 -18.27346 1.000 8.96940 25 LEU B CA 1
ATOM 2690 C C . LEU B 1 25 ? 20.17418 27.74538 -17.06295 1.000 8.68581 25 LEU B C 1
ATOM 2691 O O . LEU B 1 25 ? 21.00315 28.65271 -16.99707 1.000 9.23684 25 LEU B O 1
ATOM 2707 N N A LEU B 1 26 ? 20.04953 26.83271 -16.09713 0.392 8.38507 26 LEU B N 1
ATOM 2708 N N B LEU B 1 26 ? 20.06009 26.82993 -16.10449 0.608 8.44876 26 LEU B N 1
ATOM 2709 C CA A LEU B 1 26 ? 20.81846 26.95934 -14.86350 0.392 8.17903 26 LEU B CA 1
ATOM 2710 C CA B LEU B 1 26 ? 20.81679 26.95273 -14.86475 0.608 8.42422 26 LEU B CA 1
ATOM 2711 C C A LEU B 1 26 ? 22.21796 26.37032 -14.97357 0.392 8.18923 26 LEU B C 1
ATOM 2712 C C B LEU B 1 26 ? 22.18018 26.28101 -14.91712 0.608 8.36946 26 LEU B C 1
ATOM 2713 O O A LEU B 1 26 ? 23.07738 26.72278 -14.16114 0.392 8.37833 26 LEU B O 1
ATOM 2714 O O B LEU B 1 26 ? 22.96456 26.45788 -13.98382 0.608 9.15765 26 LEU B O 1
ATOM 2745 N N . GLY B 1 27 ? 22.48122 25.53178 -15.97489 1.000 8.63798 27 GLY B N 1
ATOM 2746 C CA . GLY B 1 27 ? 23.81139 24.99657 -16.17706 1.000 9.19151 27 GLY B CA 1
ATOM 2747 C C . GLY B 1 27 ? 24.17344 23.76757 -15.38027 1.000 9.62011 27 GLY B C 1
ATOM 2748 O O . GLY B 1 27 ? 25.35268 23.42594 -15.30702 1.000 10.84752 27 GLY B O 1
ATOM 2752 N N . MET B 1 28 ? 23.20491 23.07283 -14.80232 1.000 9.04218 28 MET B N 1
ATOM 2753 C CA . MET B 1 28 ? 23.49802 21.86275 -14.04658 1.000 9.28928 28 MET B CA 1
ATOM 2754 C C . MET B 1 28 ? 23.83871 20.70919 -14.99242 1.000 9.45268 28 MET B C 1
ATOM 2755 O O . MET B 1 28 ? 23.46923 20.70165 -16.16714 1.000 10.26709 28 MET B O 1
ATOM 2769 N N . THR B 1 29 ? 24.54286 19.71323 -14.46273 1.000 9.34073 29 THR B N 1
ATOM 2770 C CA . THR B 1 29 ? 24.97555 18.57889 -15.26351 1.000 9.70706 29 THR B CA 1
ATOM 2771 C C . THR B 1 29 ? 23.91909 17.48740 -15.24006 1.000 9.32604 29 THR B C 1
ATOM 2772 O O . THR B 1 29 ? 23.52776 17.02426 -14.16833 1.000 10.14040 29 THR B O 1
ATOM 2783 N N . LEU B 1 30 ? 23.47549 17.06159 -16.41822 1.000 9.34065 30 LEU B N 1
ATOM 2784 C CA . LEU B 1 30 ? 22.49739 15.98524 -16.54072 1.000 9.23049 30 LEU B CA 1
ATOM 2785 C C . LEU B 1 30 ? 23.22346 14.64474 -16.60889 1.000 9.55586 30 LEU B C 1
ATOM 2786 O O . LEU B 1 30 ? 23.97917 14.39019 -17.54695 1.000 11.30202 30 LEU B O 1
ATOM 2802 N N . HIS B 1 31 ? 22.99743 13.78777 -15.62094 1.000 9.32114 31 HIS B N 1
ATOM 2803 C CA . HIS B 1 31 ? 23.64409 12.47822 -15.58214 1.000 10.37318 31 HIS B CA 1
ATOM 2804 C C . HIS B 1 31 ? 22.79521 11.35176 -16.14732 1.000 9.92265 31 HIS B C 1
ATOM 2805 O O . HIS B 1 31 ? 23.34472 10.39960 -16.70773 1.000 11.23888 31 HIS B O 1
ATOM 2819 N N . ALA B 1 32 ? 21.48038 11.40766 -15.98237 1.000 10.20895 32 ALA B N 1
ATOM 2820 C CA . ALA B 1 32 ? 20.62206 10.33465 -16.46053 1.000 10.22939 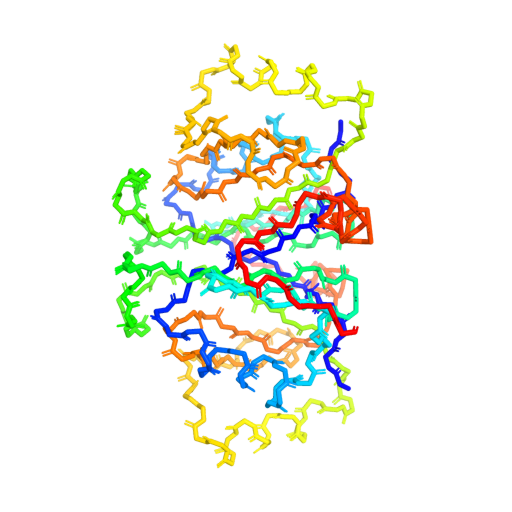32 ALA B CA 1
ATOM 2821 C C . ALA B 1 32 ? 19.20526 10.86673 -16.56105 1.000 9.94271 32 ALA B C 1
ATOM 2822 O O . ALA B 1 32 ? 18.82472 11.79209 -15.84303 1.000 10.09607 32 ALA B O 1
ATOM 2829 N N . ARG B 1 33 ? 18.42505 10.26366 -17.44355 1.000 10.42352 33 ARG B N 1
ATOM 2830 C CA . ARG B 1 33 ? 17.01639 10.58757 -17.57366 1.000 10.88853 33 ARG B CA 1
ATOM 2831 C C . ARG B 1 33 ? 16.28413 9.30076 -17.90207 1.000 11.30390 33 ARG B C 1
ATOM 2832 O O . ARG B 1 33 ? 16.80719 8.44470 -18.60846 1.000 12.82615 33 ARG B O 1
ATOM 2853 N N . TRP B 1 34 ? 15.06687 9.17512 -17.39655 1.000 11.42462 34 TRP B N 1
ATOM 2854 C CA . TRP B 1 34 ? 14.22118 8.02061 -17.65379 1.000 11.94799 34 TRP B CA 1
ATOM 2855 C C . TRP B 1 34 ? 12.81907 8.54523 -17.93157 1.000 12.54972 34 TRP B C 1
ATOM 2856 O O . TRP B 1 34 ? 12.57349 9.75440 -17.90009 1.000 12.92239 34 TRP B O 1
ATOM 2877 N N . ASP B 1 35 ? 11.87646 7.63980 -18.17274 1.000 13.68348 35 ASP B N 1
ATOM 2878 C CA . ASP B 1 35 ? 10.55915 8.09537 -18.60149 1.000 14.72349 35 ASP B CA 1
ATOM 2879 C C . ASP B 1 35 ? 9.89980 9.00165 -17.56822 1.000 15.06650 35 ASP B C 1
ATOM 2880 O O . ASP B 1 35 ? 9.09234 9.85995 -17.93320 1.000 17.19309 35 ASP B O 1
ATOM 2889 N N . SER B 1 36 ? 10.22524 8.84575 -16.28438 1.000 13.56008 36 SER B N 1
ATOM 2890 C CA . SER B 1 36 ? 9.56233 9.63324 -15.25126 1.000 12.81919 36 SER B CA 1
ATOM 2891 C C . SER B 1 36 ? 10.52111 10.42430 -14.36420 1.000 10.99765 36 SER B C 1
ATOM 2892 O O . SER B 1 36 ? 10.13614 10.81570 -13.25542 1.000 11.13607 36 SER B O 1
ATOM 2900 N N . GLY B 1 37 ? 11.73462 10.71827 -14.81468 1.000 10.24261 37 GLY B N 1
ATOM 2901 C CA . GLY B 1 37 ? 12.56841 11.57934 -13.99424 1.000 9.70834 37 GLY B CA 1
ATOM 2902 C C . GLY B 1 37 ? 13.93533 11.79987 -14.59141 1.000 9.37671 37 GLY B C 1
ATOM 2903 O O . GLY B 1 37 ? 14.24156 11.35152 -15.70002 1.000 9.92239 37 GLY B O 1
ATOM 2907 N N . ALA B 1 38 ? 14.75705 12.51634 -13.82651 1.000 8.93343 38 ALA B N 1
ATOM 2908 C CA . ALA B 1 38 ? 16.11880 12.81148 -14.22908 1.000 8.92066 38 ALA B CA 1
ATOM 2909 C C . ALA B 1 38 ? 16.98367 13.01754 -12.99279 1.000 8.57578 38 ALA B C 1
ATOM 2910 O O . ALA B 1 38 ? 16.50353 13.43999 -11.93757 1.000 9.01463 38 ALA B O 1
ATOM 2917 N N . TYR B 1 39 ? 18.27142 12.73261 -13.14291 1.000 8.32281 39 TYR B N 1
ATOM 2918 C CA . TYR B 1 39 ? 19.27437 13.04396 -12.13571 1.000 8.49635 39 TYR B CA 1
ATOM 2919 C C . TYR B 1 39 ? 20.25311 14.07083 -12.68829 1.000 8.27387 39 TYR B C 1
ATOM 2920 O O . TYR B 1 39 ? 20.82891 13.86449 -13.76733 1.000 8.87154 39 TYR B O 1
ATOM 2938 N N . LEU B 1 40 ? 20.46989 15.14043 -11.92082 1.000 8.14092 40 LEU B N 1
ATOM 2939 C CA . LEU B 1 40 ? 21.42364 16.18511 -12.25003 1.000 8.18384 40 LEU B CA 1
ATOM 2940 C C . LEU B 1 40 ? 22.32769 16.40677 -11.04723 1.000 8.71615 40 LEU B C 1
ATOM 2941 O O . LEU B 1 40 ? 22.01143 16.01888 -9.91213 1.000 9.12707 40 LEU B O 1
ATOM 2957 N N . SER B 1 41 ? 23.45697 17.05257 -11.30402 1.000 9.07166 41 SER B N 1
ATOM 2958 C CA . SER B 1 41 ? 24.29414 17.53791 -10.22725 1.000 9.54512 41 SER B CA 1
ATOM 2959 C C . SER B 1 41 ? 24.62205 19.00650 -10.42879 1.000 9.56329 41 SER B C 1
ATOM 2960 O O . SER B 1 41 ? 24.66791 19.52880 -11.54558 1.000 9.64163 41 SER B O 1
ATOM 2968 N N . CYS B 1 42 ? 24.85030 19.65910 -9.30218 1.000 10.10449 42 CYS B N 1
ATOM 2969 C CA . CYS B 1 42 ? 25.24526 21.06228 -9.22891 1.000 10.79824 42 CYS B CA 1
ATOM 2970 C C . CYS B 1 42 ? 26.27947 21.13409 -8.10917 1.000 10.75092 42 CYS B C 1
ATOM 2971 O O . CYS B 1 42 ? 25.91190 21.13304 -6.94423 1.000 9.80875 42 CYS B O 1
ATOM 2979 N N . GLY B 1 43 ? 27.56397 21.15996 -8.44347 1.000 12.81732 43 GLY B N 1
ATOM 2980 C CA . GLY B 1 43 ? 28.55740 20.96793 -7.38740 1.000 14.09825 43 GLY B CA 1
ATOM 2981 C C . GLY B 1 43 ? 28.28362 19.65697 -6.66104 1.000 13.91571 43 GLY B C 1
ATOM 2982 O O . GLY B 1 43 ? 28.08544 18.61383 -7.28876 1.000 14.75628 43 GLY B O 1
ATOM 2986 N N A ASP B 1 44 ? 28.26139 19.70715 -5.32445 0.374 13.20186 44 ASP B N 1
ATOM 2987 N N B ASP B 1 44 ? 28.26227 19.69119 -5.32588 0.626 13.53078 44 ASP B N 1
ATOM 2988 C CA A ASP B 1 44 ? 27.98334 18.52478 -4.51638 0.374 13.13090 44 ASP B CA 1
ATOM 2989 C CA B ASP B 1 44 ? 27.97073 18.49075 -4.54678 0.626 14.37618 44 ASP B CA 1
ATOM 2990 C C A ASP B 1 44 ? 26.49403 18.24476 -4.33907 0.374 11.50073 44 ASP B C 1
ATOM 2991 C C B ASP B 1 44 ? 26.49490 18.11336 -4.53291 0.626 11.83517 44 ASP B C 1
ATOM 2992 O O A ASP B 1 44 ? 26.14588 17.35701 -3.55195 0.374 12.09873 44 ASP B O 1
ATOM 2993 O O B ASP B 1 44 ? 26.16426 16.99757 -4.10749 0.626 12.39580 44 ASP B O 1
ATOM 3010 N N . LEU B 1 45 ? 25.60858 19.00092 -4.97830 1.000 10.07191 45 LEU B N 1
ATOM 3011 C CA . LEU B 1 45 ? 24.18575 18.72325 -4.89734 1.000 8.86417 45 LEU B CA 1
ATOM 3012 C C . LEU B 1 45 ? 23.77640 17.67254 -5.91038 1.000 8.92904 45 LEU B C 1
ATOM 3013 O O . LEU B 1 45 ? 24.02527 17.83633 -7.10326 1.000 9.45876 45 LEU B O 1
ATOM 3029 N N . TRP B 1 46 ? 23.11323 16.62680 -5.42341 1.000 8.52291 46 TRP B N 1
ATOM 3030 C CA . TRP B 1 46 ? 22.39889 15.65583 -6.24226 1.000 8.15057 46 TRP B CA 1
ATOM 3031 C C . TRP B 1 46 ? 20.94741 16.11461 -6.29790 1.000 7.70600 46 TRP B C 1
ATOM 3032 O O . TRP B 1 46 ? 20.25744 16.15560 -5.27164 1.000 8.22414 46 TRP B O 1
ATOM 3053 N N . LEU B 1 47 ? 20.50470 16.49005 -7.49764 1.000 7.89714 47 LEU B N 1
ATOM 3054 C CA . LEU B 1 47 ? 19.14096 16.91742 -7.75657 1.000 7.92247 47 LEU B CA 1
ATOM 3055 C C . LEU B 1 47 ? 18.41069 15.82977 -8.52647 1.000 7.94811 47 LEU B C 1
ATOM 3056 O O . LEU B 1 47 ? 18.91437 15.32588 -9.53844 1.000 9.23356 47 LEU B O 1
ATOM 3072 N N A CYS B 1 48 ? 17.21668 15.48064 -8.06727 0.837 7.82916 48 CYS B N 1
ATOM 3073 N N B CYS B 1 48 ? 17.22377 15.47423 -8.04675 0.163 7.96940 48 CYS B N 1
ATOM 3074 C CA A CYS B 1 48 ? 16.34931 14.57698 -8.80708 0.837 8.14492 48 CYS B CA 1
ATOM 3075 C CA B CYS B 1 48 ? 16.31311 14.59622 -8.76428 0.163 8.31365 48 CYS B CA 1
ATOM 3076 C C A CYS B 1 48 ? 15.09463 15.33219 -9.20759 0.837 8.16150 48 CYS B C 1
ATOM 3077 C C B CYS B 1 48 ? 15.11307 15.41153 -9.21966 0.163 8.25265 48 CYS B C 1
ATOM 3078 O O A CYS B 1 48 ? 14.46805 15.98370 -8.36795 0.837 8.53412 48 CYS B O 1
ATOM 3079 O O B CYS B 1 48 ? 14.55723 16.19188 -8.43873 0.163 8.28323 48 CYS B O 1
ATOM 3094 N N . LEU B 1 49 ? 14.74727 15.26858 -10.48932 1.000 8.17372 49 LEU B N 1
ATOM 3095 C CA . LEU B 1 49 ? 13.46825 15.74145 -10.98936 1.000 8.67352 49 LEU B CA 1
ATOM 3096 C C . LEU B 1 49 ? 12.58297 14.51763 -11.14444 1.000 9.02331 49 LEU B C 1
ATOM 3097 O O . LEU B 1 49 ? 12.96491 13.56146 -11.82357 1.000 10.85647 49 LEU B O 1
ATOM 3113 N N . SER B 1 50 ? 11.41306 14.53989 -10.52047 1.000 8.93159 50 SER B N 1
ATOM 3114 C CA . SER B 1 50 ? 10.50677 13.39919 -10.52292 1.000 9.66046 50 SER B CA 1
ATOM 3115 C C . SER B 1 50 ? 9.18291 13.82108 -11.13908 1.000 9.17211 50 SER B C 1
ATOM 3116 O O . SER B 1 50 ? 8.48848 14.68491 -10.60327 1.000 9.27108 50 SER B O 1
ATOM 3124 N N . LEU B 1 51 ? 8.84690 13.22471 -12.27290 1.000 9.74335 51 LEU B N 1
ATOM 3125 C CA . LEU B 1 51 ? 7.58919 13.52138 -12.94650 1.000 10.53744 51 LEU B CA 1
ATOM 3126 C C . LEU B 1 51 ? 6.44098 13.06201 -12.05936 1.000 10.89765 51 LEU B C 1
ATOM 3127 O O . LEU B 1 51 ? 6.36957 11.88913 -11.69452 1.000 12.91191 51 LEU B O 1
ATOM 3143 N N . ASP B 1 52 ? 5.54421 13.96346 -11.72519 1.000 10.21487 52 ASP B N 1
ATOM 3144 C CA . ASP B 1 52 ? 4.49780 13.68224 -10.75267 1.000 10.73507 52 ASP B CA 1
ATOM 3145 C C . ASP B 1 52 ? 3.20895 14.35078 -11.19314 1.000 11.80987 52 ASP B C 1
ATOM 3146 O O . ASP B 1 52 ? 3.12042 15.58105 -11.16662 1.000 11.94893 52 ASP B O 1
ATOM 3155 N N A PRO B 1 53 ? 2.17570 13.59967 -11.57647 0.591 14.11231 53 PRO B N 1
ATOM 3156 N N B PRO B 1 53 ? 2.19994 13.57111 -11.59765 0.409 12.47278 53 PRO B N 1
ATOM 3157 C CA A PRO B 1 53 ? 0.93440 14.26185 -12.00983 0.591 15.37968 53 PRO B CA 1
ATOM 3158 C CA B PRO B 1 53 ? 0.87301 14.14797 -11.87451 0.409 13.17524 53 PRO B CA 1
ATOM 3159 C C A PRO B 1 53 ? 0.25995 15.04375 -10.90134 0.591 14.26751 53 PRO B C 1
ATOM 3160 C C B PRO B 1 53 ? 0.25601 14.87067 -10.69100 0.409 12.98782 53 PRO B C 1
ATOM 3161 O O A PRO B 1 53 ? -0.60194 15.88144 -11.18773 0.591 14.68496 53 PRO B O 1
ATOM 3162 O O B PRO B 1 53 ? -0.73411 15.58725 -10.87810 0.409 13.53211 53 PRO B O 1
ATOM 3183 N N A GLN B 1 54 ? 0.62781 14.80252 -9.64545 0.591 12.95898 54 GLN B N 1
ATOM 3184 N N B GLN B 1 54 ? 0.79149 14.69384 -9.48417 0.409 12.67105 54 GLN B N 1
ATOM 3185 C CA A GLN B 1 54 ? 0.11551 15.58422 -8.53396 0.591 12.99415 54 GLN B CA 1
ATOM 3186 C CA B GLN B 1 54 ? 0.31937 15.46810 -8.34437 0.409 13.02246 54 GLN B CA 1
ATOM 3187 C C A GLN B 1 54 ? 0.79238 16.94058 -8.38316 0.591 12.72500 54 GLN B C 1
ATOM 3188 C C B GLN B 1 54 ? 0.75450 16.92808 -8.43626 0.409 12.60289 54 GLN B C 1
ATOM 3189 O O A GLN B 1 54 ? 0.33663 17.75087 -7.57416 0.591 13.04244 54 GLN B O 1
ATOM 3190 O O B GLN B 1 54 ? 0.05161 17.80904 -7.93326 0.409 13.06963 54 GLN B O 1
ATOM 3217 N N . ARG B 1 55 ? 1.86685 17.21591 -9.10691 1.000 11.47512 55 ARG B N 1
ATOM 3218 C CA . ARG B 1 55 ? 2.45535 18.54522 -9.02687 1.000 10.95803 55 ARG B CA 1
ATOM 3219 C C . ARG B 1 55 ? 1.57929 19.57596 -9.71990 1.000 12.10526 55 ARG B C 1
ATOM 3220 O O . ARG B 1 55 ? 1.26221 19.43486 -10.90395 1.000 13.70184 55 ARG B O 1
ATOM 3241 N N A ARG B 1 56 ? 1.22759 20.63117 -8.99647 0.177 12.55469 56 ARG B N 1
ATOM 3242 N N B ARG B 1 56 ? 1.19766 20.61339 -8.97434 0.823 12.42650 56 ARG B N 1
ATOM 3243 C CA A ARG B 1 56 ? 0.46945 21.74446 -9.54475 0.177 13.22927 56 ARG B CA 1
ATOM 3244 C CA B ARG B 1 56 ? 0.48663 21.76288 -9.51268 0.823 13.71859 56 ARG B CA 1
ATOM 3245 C C A ARG B 1 56 ? 1.40510 22.91666 -9.80520 0.177 12.98529 56 ARG B C 1
ATOM 3246 C C B ARG B 1 56 ? 1.48274 22.86109 -9.85261 0.823 12.48973 56 ARG B C 1
ATOM 3247 O O A ARG B 1 56 ? 2.24789 23.24722 -8.96696 0.177 12.80244 56 ARG B O 1
ATOM 3248 O O B ARG B 1 56 ? 2.43530 23.09583 -9.10866 0.823 12.27397 56 ARG B O 1
ATOM 3289 N N . VAL B 1 57 ? 1.24334 23.55283 -10.96366 1.000 12.98013 57 VAL B N 1
ATOM 3290 C CA . VAL B 1 57 ? 1.98491 24.77595 -11.26034 1.000 12.99588 57 VAL B CA 1
ATOM 3291 C C . VAL B 1 57 ? 1.45259 25.82563 -10.28986 1.000 12.70594 57 VAL B C 1
ATOM 3292 O O . VAL B 1 57 ? 0.29200 26.23408 -10.38043 1.000 13.78772 57 VAL B O 1
ATOM 3305 N N . THR B 1 58 ? 2.27171 26.21763 -9.31959 1.000 11.97994 58 THR B N 1
ATOM 3306 C CA . THR B 1 58 ? 1.75935 26.88109 -8.13370 1.000 12.27691 58 THR B CA 1
ATOM 3307 C C . THR B 1 58 ? 2.19596 28.33165 -8.07832 1.000 11.87189 58 THR B C 1
ATOM 3308 O O . THR B 1 58 ? 3.39913 28.60324 -7.97673 1.000 11.70262 58 THR B O 1
ATOM 3319 N N . PRO B 1 59 ? 1.26690 29.28655 -8.10570 1.000 12.90277 59 PRO B N 1
ATOM 3320 C CA . PRO B 1 59 ? 1.65943 30.68677 -7.96960 1.000 13.25056 59 PRO B CA 1
ATOM 3321 C C . PRO B 1 59 ? 2.35540 30.92154 -6.64646 1.000 12.26134 59 PRO B C 1
ATOM 3322 O O . PRO B 1 59 ? 2.03982 30.26862 -5.63395 1.000 12.54155 59 PRO B O 1
ATOM 3333 N N . PRO B 1 60 ? 3.28711 31.88033 -6.59004 1.000 12.01813 60 PRO B N 1
ATOM 3334 C CA . PRO B 1 60 ? 4.06190 32.07122 -5.35156 1.000 12.01277 60 PRO B CA 1
ATOM 3335 C C . PRO B 1 60 ? 3.22961 32.54386 -4.17776 1.000 12.24105 60 PRO B C 1
ATOM 3336 O O . PRO B 1 60 ? 3.59546 32.27170 -3.03153 1.000 12.57968 60 PRO B O 1
ATOM 3347 N N . GLU B 1 61 ? 2.12357 33.24215 -4.42459 1.000 13.18431 61 GLU B N 1
ATOM 3348 C CA . GLU B 1 61 ? 1.24309 33.65609 -3.34598 1.000 15.72997 61 GLU B CA 1
ATOM 3349 C C . GLU B 1 61 ? 0.55530 32.46638 -2.69844 1.000 15.56565 61 GLU B C 1
ATOM 3350 O O . GLU B 1 61 ? 0.03954 32.59292 -1.58545 1.000 17.85000 61 GLU B O 1
ATOM 3362 N N . GLU B 1 62 ? 0.52111 31.32283 -3.37699 1.000 14.39083 62 GLU B N 1
ATOM 3363 C CA . GLU B 1 62 ? -0.18663 30.14653 -2.89589 1.000 15.43121 62 GLU B CA 1
ATOM 3364 C C . GLU B 1 62 ? 0.71559 29.08545 -2.29415 1.000 15.51123 62 GLU B C 1
ATOM 3365 O O . GLU B 1 62 ? 0.21798 28.03869 -1.88637 1.000 19.97273 62 GLU B O 1
ATOM 3377 N N . SER B 1 63 ? 2.01263 29.31463 -2.22124 1.000 12.84850 63 SER B N 1
ATOM 3378 C CA . SER B 1 63 ? 2.91361 28.40454 -1.54023 1.000 11.54135 63 SER B CA 1
ATOM 3379 C C . SER B 1 63 ? 3.55922 29.13199 -0.37095 1.000 10.53992 63 SER B C 1
ATOM 3380 O O . SER B 1 63 ? 3.64292 30.36492 -0.33726 1.000 11.24260 63 SER B O 1
ATOM 3388 N N . ASP B 1 64 ? 4.02289 28.34265 0.59179 1.000 9.78993 64 ASP B N 1
ATOM 3389 C CA . ASP B 1 64 ? 4.71042 28.88723 1.74864 1.000 9.64941 64 ASP B CA 1
ATOM 3390 C C . ASP B 1 64 ? 6.16022 29.21819 1.38309 1.000 8.95209 64 ASP B C 1
ATOM 3391 O O . ASP B 1 64 ? 6.56571 29.15216 0.22002 1.000 9.23661 64 ASP B O 1
ATOM 3400 N N . TYR B 1 65 ? 6.93601 29.63869 2.38213 1.000 8.62012 65 TYR B N 1
ATOM 3401 C CA . TYR B 1 65 ? 8.27384 30.18572 2.18697 1.000 8.54082 65 TYR B CA 1
ATOM 3402 C C . TYR B 1 65 ? 9.34866 29.12994 1.97764 1.000 8.06251 65 TYR B C 1
ATOM 3403 O O . TYR B 1 65 ? 10.51104 29.49750 1.77060 1.000 9.09499 65 TYR B O 1
ATOM 3421 N N . THR B 1 66 ? 9.00028 27.84634 1.97691 1.000 7.92965 66 THR B N 1
ATOM 3422 C CA . THR B 1 66 ? 9.99761 26.80910 1.73429 1.000 7.39203 66 THR B CA 1
ATOM 3423 C C . THR B 1 66 ? 10.71518 27.10037 0.42330 1.000 7.40723 66 THR B C 1
ATOM 3424 O O . THR B 1 66 ? 10.07036 27.35924 -0.58977 1.000 8.05356 66 THR B O 1
ATOM 3435 N N . HIS B 1 67 ? 12.04503 27.05275 0.42408 1.000 7.44543 67 HIS B N 1
ATOM 3436 C CA . HIS B 1 67 ? 12.77370 27.40477 -0.78929 1.000 7.40547 67 HIS B CA 1
ATOM 3437 C C . HIS B 1 67 ? 14.16993 26.80832 -0.76040 1.000 7.13418 67 HIS B C 1
ATOM 3438 O O . HIS B 1 67 ? 14.67406 26.37067 0.27845 1.000 7.47084 67 HIS B O 1
ATOM 3452 N N . TYR B 1 68 ? 14.78973 26.81391 -1.94172 1.000 7.01339 68 TYR B N 1
ATOM 3453 C CA . TYR B 1 68 ? 16.04919 26.12738 -2.21138 1.000 7.45936 68 TYR B CA 1
ATOM 3454 C C . TYR B 1 68 ? 17.01567 27.14234 -2.79729 1.000 7.29094 68 TYR B C 1
ATOM 3455 O O . TYR B 1 68 ? 16.75974 27.67921 -3.87613 1.000 8.17051 68 TYR B O 1
ATOM 3473 N N . ALA B 1 69 ? 18.11494 27.41402 -2.10258 1.000 7.54913 69 ALA B N 1
ATOM 3474 C CA . ALA B 1 69 ? 19.08402 28.40568 -2.53614 1.000 7.37200 69 ALA B CA 1
ATOM 3475 C C . ALA B 1 69 ? 20.33356 27.72617 -3.06392 1.000 7.80388 69 ALA B C 1
ATOM 3476 O O . ALA B 1 69 ? 20.86775 26.82622 -2.41666 1.000 8.50157 69 ALA B O 1
ATOM 3483 N N . PHE B 1 70 ? 20.80716 28.18545 -4.21943 1.000 7.83181 70 PHE B N 1
ATOM 3484 C CA . PHE B 1 70 ? 22.03146 27.69823 -4.84357 1.000 8.14768 70 PHE B CA 1
ATOM 3485 C C . PHE B 1 70 ? 23.15932 28.69677 -4.64340 1.000 8.22807 70 PHE B C 1
ATOM 3486 O O . PHE B 1 70 ? 22.94087 29.90678 -4.68564 1.000 9.02444 70 PHE B O 1
ATOM 3503 N N . SER B 1 71 ? 24.37521 28.19167 -4.46551 1.000 8.67215 71 SER B N 1
ATOM 3504 C CA . SER B 1 71 ? 25.52802 29.05888 -4.28082 1.000 9.44296 71 SER B CA 1
ATOM 3505 C C . SER B 1 71 ? 26.06352 29.55900 -5.61024 1.000 8.79102 71 SER B C 1
ATOM 3506 O O . SER B 1 71 ? 26.12475 28.82234 -6.59879 1.000 9.40078 71 SER B O 1
ATOM 3514 N N . ILE B 1 72 ? 26.49217 30.81525 -5.60553 1.000 8.81657 72 ILE B N 1
ATOM 3515 C CA . ILE B 1 72 ? 27.14619 31.44709 -6.74237 1.000 9.22732 72 ILE B CA 1
ATOM 3516 C C . ILE B 1 72 ? 28.13373 32.44867 -6.16703 1.000 9.19165 72 ILE B C 1
ATOM 3517 O O . ILE B 1 72 ? 27.91839 32.98267 -5.08474 1.000 9.92440 72 ILE B O 1
ATOM 3533 N N . SER B 1 73 ? 29.21353 32.72216 -6.88448 1.000 9.28762 73 SER B N 1
ATOM 3534 C CA . SER B 1 73 ? 30.13442 33.73777 -6.39809 1.000 9.71401 73 SER B CA 1
ATOM 3535 C C . SER B 1 73 ? 29.55490 35.13966 -6.59236 1.000 9.11835 73 SER B C 1
ATOM 3536 O O . SER B 1 73 ? 28.70308 35.38865 -7.44929 1.000 9.55301 73 SER B O 1
ATOM 3544 N N . GLU B 1 74 ? 30.03810 36.07235 -5.77015 1.000 9.66503 74 GLU B N 1
ATOM 3545 C CA . GLU B 1 74 ? 29.65735 37.46508 -5.95251 1.000 10.34847 74 GLU B CA 1
ATOM 3546 C C . GLU B 1 74 ? 29.97995 37.93321 -7.36319 1.000 10.05451 74 GLU B C 1
ATOM 3547 O O . GLU B 1 74 ? 29.18677 38.63918 -7.98017 1.000 10.89626 74 GLU B O 1
ATOM 3559 N N . ALA B 1 75 ? 31.13957 37.54090 -7.88931 1.000 10.45015 75 ALA B N 1
ATOM 3560 C CA . ALA B 1 75 ? 31.55423 38.01222 -9.20102 1.000 11.09123 75 ALA B CA 1
ATOM 3561 C C . ALA B 1 75 ? 30.61565 37.53107 -10.30298 1.000 10.70377 75 ALA B C 1
ATOM 3562 O O . ALA B 1 75 ? 30.43389 38.23128 -11.30119 1.000 11.92986 75 ALA B O 1
ATOM 3569 N N . ASP B 1 76 ? 29.99940 36.35916 -10.14836 1.000 10.29876 76 ASP B N 1
ATOM 3570 C CA . ASP B 1 76 ? 29.13394 35.80274 -11.18246 1.000 10.51311 76 ASP B CA 1
ATOM 3571 C C . ASP B 1 76 ? 27.65532 36.15382 -10.99660 1.000 9.80137 76 ASP B C 1
ATOM 3572 O O . ASP B 1 76 ? 26.84940 35.94142 -11.91382 1.000 10.22056 76 ASP B O 1
ATOM 3581 N N . PHE B 1 77 ? 27.28998 36.69020 -9.83465 1.000 9.32477 77 PHE B N 1
ATOM 3582 C CA . PHE B 1 77 ? 25.88703 36.85601 -9.45972 1.000 9.26537 77 PHE B CA 1
ATOM 3583 C C . PHE B 1 77 ? 25.11178 37.70114 -10.46736 1.000 9.25580 77 PHE B C 1
ATOM 3584 O O . PHE B 1 77 ? 24.03614 37.30464 -10.92513 1.000 9.47349 77 PHE B O 1
ATOM 3601 N N . ALA B 1 78 ? 25.60398 38.90295 -10.77752 1.000 9.90728 78 ALA B N 1
ATOM 3602 C CA . ALA B 1 78 ? 24.79854 39.83561 -11.56590 1.000 10.81530 78 ALA B CA 1
ATOM 3603 C C . ALA B 1 78 ? 24.54314 39.31086 -12.97386 1.000 10.27165 78 ALA B C 1
ATOM 3604 O O . ALA B 1 78 ? 23.44148 39.46818 -13.51118 1.000 10.09235 78 ALA B O 1
ATOM 3611 N N A SER B 1 79 ? 25.54480 38.68668 -13.59740 0.661 10.06976 79 SER B N 1
ATOM 3612 N N B SER B 1 79 ? 25.55965 38.71032 -13.59407 0.339 9.79307 79 SER B N 1
ATOM 3613 C CA A SER B 1 79 ? 25.31413 38.17794 -14.94629 0.661 10.90701 79 SER B CA 1
ATOM 3614 C CA B SER B 1 79 ? 25.37709 38.13738 -14.92201 0.339 10.00116 79 SER B CA 1
ATOM 3615 C C A SER B 1 79 ? 24.37024 36.98070 -14.94366 0.661 9.53047 79 SER B C 1
ATOM 3616 C C B SER B 1 79 ? 24.33466 37.02868 -14.89854 0.339 9.72254 79 SER B C 1
ATOM 3617 O O A SER B 1 79 ? 23.61347 36.79232 -15.90232 0.661 9.40169 79 SER B O 1
ATOM 3618 O O B SER B 1 79 ? 23.46669 36.95890 -15.77692 0.339 9.75020 79 SER B O 1
ATOM 3633 N N . PHE B 1 80 ? 24.38435 36.17193 -13.87889 1.000 9.81859 80 PHE B N 1
ATOM 3634 C CA . PHE B 1 80 ? 23.45282 35.05112 -13.80635 1.000 9.80960 80 PHE B CA 1
ATOM 3635 C C . PHE B 1 80 ? 22.03531 35.56431 -13.59264 1.000 9.38150 80 PHE B C 1
ATOM 3636 O O . PHE B 1 80 ? 21.09024 35.09809 -14.23910 1.000 10.02503 80 PHE B O 1
ATOM 3653 N N . ALA B 1 81 ? 21.86672 36.54463 -12.70867 1.000 9.20275 81 ALA B N 1
ATOM 3654 C CA . ALA B 1 81 ? 20.54934 37.14824 -12.54850 1.000 9.90522 81 ALA B CA 1
ATOM 3655 C C . ALA B 1 81 ? 20.05380 37.73750 -13.86558 1.000 9.17468 81 ALA B C 1
ATOM 3656 O O . ALA B 1 81 ? 18.87127 37.61744 -14.20585 1.000 9.67907 81 ALA B O 1
ATOM 3663 N N . ALA B 1 82 ? 20.94431 38.38572 -14.61976 1.000 9.29726 82 ALA B N 1
ATOM 3664 C CA . ALA B 1 82 ? 20.54360 38.98065 -15.89202 1.000 9.18962 82 ALA B CA 1
ATOM 3665 C C . ALA B 1 82 ? 20.13663 37.91847 -16.90644 1.000 8.83315 82 ALA B C 1
ATOM 3666 O O . ALA B 1 82 ? 19.23081 38.14945 -17.71447 1.000 9.04559 82 ALA B O 1
ATOM 3673 N N . ARG B 1 83 ? 20.78490 36.74861 -16.86796 1.000 8.65578 83 ARG B N 1
ATOM 3674 C CA . ARG B 1 83 ? 20.40557 35.62053 -17.71682 1.000 8.98265 83 ARG B CA 1
ATOM 3675 C C . ARG B 1 83 ? 18.99737 35.15577 -17.40604 1.000 9.17813 83 ARG B C 1
ATOM 3676 O O . ARG B 1 83 ? 18.19278 34.92147 -18.31125 1.000 9.15753 83 ARG B O 1
ATOM 3697 N N . LEU B 1 84 ? 18.69420 34.99192 -16.12153 1.000 8.92489 84 LEU B N 1
ATOM 3698 C CA . LEU B 1 84 ? 17.34501 34.61953 -15.71570 1.000 8.93249 84 LEU B CA 1
ATOM 3699 C C . LEU B 1 84 ? 16.32738 35.65543 -16.15560 1.000 9.07598 84 LEU B C 1
ATOM 3700 O O . LEU B 1 84 ? 15.24226 35.30551 -16.63812 1.000 9.55962 84 LEU B O 1
ATOM 3716 N N A GLU B 1 85 ? 16.66318 36.93941 -16.00669 0.575 9.15833 85 GLU B N 1
ATOM 3717 N N B GLU B 1 85 ? 16.66121 36.93447 -16.00866 0.425 9.04325 85 GLU B N 1
ATOM 3718 C CA A GLU B 1 85 ? 15.74954 37.99374 -16.43211 0.575 9.88512 85 GLU B CA 1
ATOM 3719 C CA B GLU B 1 85 ? 15.74330 37.98326 -16.43053 0.425 9.51381 85 GLU B CA 1
ATOM 3720 C C A GLU B 1 85 ? 15.53389 37.95401 -17.93943 0.575 10.02049 85 GLU B C 1
ATOM 3721 C C B GLU B 1 85 ? 15.53275 37.95275 -17.93894 0.425 9.88060 85 GLU B C 1
ATOM 3722 O O A GLU B 1 85 ? 14.40254 38.09959 -18.41294 0.575 10.38542 85 GLU B O 1
ATOM 3723 O O B GLU B 1 85 ? 14.40158 38.10014 -18.41338 0.425 10.06424 85 GLU B O 1
ATOM 3746 N N . ALA B 1 86 ? 16.60262 37.74033 -18.70985 1.000 9.83432 86 ALA B N 1
ATOM 3747 C CA . ALA B 1 86 ? 16.44863 37.68372 -20.16149 1.000 10.23462 86 ALA B CA 1
ATOM 3748 C C . ALA B 1 86 ? 15.51369 36.55209 -20.55915 1.000 9.66683 86 ALA B C 1
ATOM 3749 O O . ALA B 1 86 ? 14.69744 36.69119 -21.47953 1.000 10.33239 86 ALA B O 1
ATOM 3756 N N . ALA B 1 87 ? 15.61464 35.42477 -19.86290 1.000 9.60306 87 ALA B N 1
ATOM 3757 C CA . ALA B 1 87 ? 14.76946 34.26226 -20.08436 1.000 10.37660 87 ALA B CA 1
ATOM 3758 C C . ALA B 1 87 ? 13.35712 34.45269 -19.55324 1.000 10.55533 87 ALA B C 1
ATOM 3759 O O . ALA B 1 87 ? 12.52104 33.56308 -19.71615 1.000 12.43896 87 ALA B O 1
ATOM 3766 N N . GLY B 1 88 ? 13.05832 35.57905 -18.92055 1.000 10.91050 88 GLY B N 1
ATOM 3767 C CA . GLY B 1 88 ? 11.71042 35.82518 -18.45005 1.000 11.42878 88 GLY B CA 1
ATOM 3768 C C . GLY B 1 88 ? 11.33589 35.08108 -17.19278 1.000 11.81653 88 GLY B C 1
ATOM 3769 O O . GLY B 1 88 ? 10.15017 34.89923 -16.92069 1.000 13.32100 88 GLY B O 1
ATOM 3773 N N . VAL B 1 89 ? 12.31504 34.65713 -16.40299 1.000 10.26686 89 VAL B N 1
ATOM 3774 C CA . VAL B 1 89 ? 12.04151 33.90793 -15.18668 1.000 10.17375 89 VAL B CA 1
ATOM 3775 C C . VAL B 1 89 ? 11.50441 34.85587 -14.12634 1.000 9.97911 89 VAL B C 1
ATOM 3776 O O . VAL B 1 89 ? 12.11214 35.88776 -13.82538 1.000 10.85539 89 VAL B O 1
ATOM 3789 N N . ALA B 1 90 ? 10.37487 34.49767 -13.53500 1.000 10.89865 90 ALA B N 1
ATOM 3790 C CA . ALA B 1 90 ? 9.73887 35.36613 -12.55620 1.000 11.33130 90 ALA B CA 1
ATOM 3791 C C . ALA B 1 90 ? 10.48252 35.41578 -11.22103 1.000 10.77120 90 ALA B C 1
ATOM 3792 O O . ALA B 1 90 ? 11.03261 34.41561 -10.74812 1.000 10.85020 90 ALA B O 1
ATOM 3799 N N . VAL B 1 91 ? 10.45461 36.59914 -10.60111 1.000 11.24089 91 VAL B N 1
ATOM 3800 C CA . VAL B 1 91 ? 10.98847 36.84580 -9.26460 1.000 10.60784 91 VAL B CA 1
ATOM 3801 C C . VAL B 1 91 ? 9.83971 36.81607 -8.27065 1.000 10.67508 91 VAL B C 1
ATOM 3802 O O . VAL B 1 91 ? 8.77247 37.38078 -8.52360 1.000 12.47620 91 VAL B O 1
ATOM 3815 N N . TRP B 1 92 ? 10.06801 36.19687 -7.11603 1.000 9.41479 92 TRP B N 1
ATOM 3816 C CA . TRP B 1 92 ? 9.03796 36.07503 -6.09265 1.000 9.68654 92 TRP B CA 1
ATOM 3817 C C . TRP B 1 92 ? 9.29084 36.90722 -4.83961 1.000 9.63926 92 TRP B C 1
ATOM 3818 O O . TRP B 1 92 ? 8.41104 36.96144 -3.97513 1.000 11.14621 92 TRP B O 1
ATOM 3839 N N . LYS B 1 93 ? 10.42586 37.59642 -4.73315 1.000 9.85246 93 LYS B N 1
ATOM 3840 C CA . LYS B 1 93 ? 10.79643 38.34916 -3.53692 1.000 10.59929 93 LYS B CA 1
ATOM 3841 C C . LYS B 1 93 ? 11.96605 39.24993 -3.90644 1.000 10.16083 93 LYS B C 1
ATOM 3842 O O . LYS B 1 93 ? 12.80284 38.85037 -4.70852 1.000 10.48461 93 LYS B O 1
ATOM 3861 N N . LEU B 1 94 ? 12.05842 40.43410 -3.27995 1.000 11.33102 94 LEU B N 1
ATOM 3862 C CA . LEU B 1 94 ? 13.27177 41.25474 -3.34798 1.000 11.60102 94 LEU B CA 1
ATOM 3863 C C . LEU B 1 94 ? 14.20443 40.95134 -2.17404 1.000 12.41329 94 LEU B C 1
ATOM 3864 O O . LEU B 1 94 ? 13.75498 40.62015 -1.07743 1.000 14.10027 94 LEU B O 1
ATOM 3880 N N . ASN B 1 95 ? 15.50880 41.11915 -2.39125 1.000 12.86704 95 ASN B N 1
ATOM 3881 C CA . ASN B 1 95 ? 16.47527 40.91584 -1.31313 1.000 13.48772 95 ASN B CA 1
ATOM 3882 C C . ASN B 1 95 ? 16.47563 42.07326 -0.30811 1.000 14.85374 95 ASN B C 1
ATOM 3883 O O . ASN B 1 95 ? 16.62688 43.24510 -0.67740 1.000 15.41979 95 ASN B O 1
ATOM 3894 N N . ARG B 1 96 ? 16.37676 41.71651 0.98333 1.000 16.26192 96 ARG B N 1
ATOM 3895 C CA . ARG B 1 96 ? 16.49205 42.65586 2.09214 1.000 18.26881 96 ARG B CA 1
ATOM 3896 C C . ARG B 1 96 ? 17.39284 42.13947 3.21266 1.000 20.89253 96 ARG B C 1
ATOM 3897 O O . ARG B 1 96 ? 17.33178 42.66831 4.33010 1.000 22.10033 96 ARG B O 1
ATOM 3918 N N A SER B 1 97 ? 18.19389 41.09824 2.95957 0.524 21.30016 97 SER B N 1
ATOM 3919 N N B SER B 1 97 ? 18.25859 41.17172 2.94612 0.476 21.50079 97 SER B N 1
ATOM 3920 C CA A SER B 1 97 ? 19.06760 40.48394 3.96047 0.524 21.37299 97 SER B CA 1
ATOM 3921 C CA B SER B 1 97 ? 19.09316 40.60626 3.99745 0.476 21.67333 97 SER B CA 1
ATOM 3922 C C A SER B 1 97 ? 20.52781 40.63669 3.53739 0.524 21.75942 97 SER B C 1
ATOM 3923 C C B SER B 1 97 ? 20.51628 40.47194 3.47808 0.476 20.74979 97 SER B C 1
ATOM 3924 O O A SER B 1 97 ? 20.83150 41.17029 2.46720 0.524 22.63630 97 SER B O 1
ATOM 3925 O O B SER B 1 97 ? 20.77778 40.63313 2.28294 0.476 20.12682 97 SER B O 1
ATOM 3940 N N . GLU B 1 98 ? 21.44362 40.15996 4.38336 1.000 20.87698 98 GLU B N 1
ATOM 3941 C CA . GLU B 1 98 ? 22.86046 40.25086 4.03910 1.000 19.85435 98 GLU B CA 1
ATOM 3942 C C . GLU B 1 98 ? 23.23918 39.18907 3.01353 1.000 18.81227 98 GLU B C 1
ATOM 3943 O O . GLU B 1 98 ? 22.71421 38.06656 2.99544 1.000 18.32908 98 GLU B O 1
ATOM 3955 N N . GLY B 1 99 ? 24.16194 39.57245 2.14694 1.000 18.24883 99 GLY B N 1
ATOM 3956 C CA . GLY B 1 99 ? 24.56691 38.72873 1.05439 1.000 16.82470 99 GLY B CA 1
ATOM 3957 C C . GLY B 1 99 ? 23.63056 38.87521 -0.12328 1.000 14.85711 99 GLY B C 1
ATOM 3958 O O . GLY B 1 99 ? 22.40885 38.89375 0.02480 1.000 15.59175 99 GLY B O 1
ATOM 3962 N N . ALA B 1 100 ? 24.19122 38.95439 -1.31300 1.000 13.33672 100 ALA B N 1
ATOM 3963 C CA . ALA B 1 100 ? 23.36864 39.03974 -2.50505 1.000 11.59769 100 ALA B CA 1
ATOM 3964 C C . ALA B 1 100 ? 22.42830 37.83983 -2.60494 1.000 10.38262 100 ALA B C 1
ATOM 3965 O O . ALA B 1 100 ? 22.81326 36.69161 -2.34794 1.000 10.33950 100 ALA B O 1
ATOM 3972 N N . SER B 1 101 ? 21.18640 38.11071 -2.99929 1.000 9.76916 101 SER B N 1
ATOM 3973 C CA . SER B 1 101 ? 20.19443 37.06383 -3.19966 1.000 10.17691 101 SER B CA 1
ATOM 3974 C C . SER B 1 101 ? 19.28808 37.46558 -4.34804 1.000 10.04839 101 SER B C 1
ATOM 3975 O O . SER B 1 101 ? 18.85616 38.61565 -4.41536 1.000 11.42795 101 SER B O 1
ATOM 3983 N N . HIS B 1 102 ? 18.98212 36.50657 -5.22202 1.000 9.31680 102 HIS B N 1
ATOM 3984 C CA . HIS B 1 102 ? 18.02614 36.65564 -6.31822 1.000 9.40933 102 HIS B CA 1
ATOM 3985 C C . HIS B 1 102 ? 16.99204 35.54920 -6.15227 1.000 8.86846 102 HIS B C 1
ATOM 3986 O O . HIS B 1 102 ? 17.35433 34.37034 -6.13122 1.000 9.70025 102 HIS B O 1
ATOM 4000 N N . TYR B 1 103 ? 15.71963 35.92039 -5.99937 1.000 8.44779 103 TYR B N 1
ATOM 4001 C CA . TYR B 1 103 ? 14.65281 34.97288 -5.68167 1.000 8.89022 103 TYR B CA 1
ATOM 4002 C C . TYR B 1 103 ? 13.81185 34.72262 -6.92034 1.000 8.89951 103 TYR B C 1
ATOM 4003 O O . TYR B 1 103 ? 13.11417 35.62798 -7.37622 1.000 10.32936 103 TYR B O 1
ATOM 4021 N N . PHE B 1 104 ? 13.85061 33.49862 -7.44441 1.000 8.05615 104 PHE B N 1
ATOM 4022 C CA . PHE B 1 104 ? 13.23898 33.20873 -8.72862 1.000 8.14987 104 PHE B CA 1
ATOM 4023 C C . PHE B 1 104 ? 12.46375 31.90116 -8.66938 1.000 8.01440 104 PHE B C 1
ATOM 4024 O O . PHE B 1 104 ? 12.68821 31.06259 -7.79884 1.000 8.55208 104 PHE B O 1
ATOM 4041 N N . LEU B 1 105 ? 11.54926 31.72296 -9.62004 1.000 8.52057 105 LEU B N 1
ATOM 4042 C CA . LEU B 1 105 ? 10.66040 30.56864 -9.65043 1.000 8.41983 105 LEU B CA 1
ATOM 4043 C C . LEU B 1 105 ? 11.03494 29.60348 -10.76677 1.000 9.01827 105 LEU B C 1
ATOM 4044 O O . LEU B 1 105 ? 11.38894 30.02324 -11.87282 1.000 9.86765 105 LEU B O 1
ATOM 4060 N N . ASP B 1 106 ? 10.90335 28.30962 -10.49177 1.000 8.71850 106 ASP B N 1
ATOM 4061 C CA . ASP B 1 106 ? 11.04528 27.28292 -11.52678 1.000 8.73725 106 ASP B CA 1
ATOM 4062 C C . ASP B 1 106 ? 9.73214 27.13761 -12.28510 1.000 8.74828 106 ASP B C 1
ATOM 4063 O O . ASP B 1 106 ? 8.72885 27.77442 -11.94488 1.000 9.09977 106 ASP B O 1
ATOM 4072 N N . PRO B 1 107 ? 9.71412 26.31134 -13.33770 1.000 9.68947 107 PRO B N 1
ATOM 4073 C CA . PRO B 1 107 ? 8.51139 26.21381 -14.17916 1.000 10.38903 107 PRO B CA 1
ATOM 4074 C C . PRO B 1 107 ? 7.24970 25.78814 -13.44829 1.000 10.64925 107 PRO B C 1
ATOM 4075 O O . PRO B 1 107 ? 6.13964 26.10725 -13.89398 1.000 12.09292 107 PRO B O 1
ATOM 4086 N N . ASP B 1 108 ? 7.38085 25.05529 -12.35456 1.000 9.73941 108 ASP B N 1
ATOM 4087 C CA . ASP B 1 108 ? 6.24771 24.61158 -11.55396 1.000 9.79086 108 ASP B CA 1
ATOM 4088 C C . ASP B 1 108 ? 5.98728 25.48843 -10.34439 1.000 9.19993 108 ASP B C 1
ATOM 4089 O O . ASP B 1 108 ? 5.08746 25.18264 -9.55074 1.000 9.82125 108 ASP B O 1
ATOM 4098 N N . GLY B 1 109 ? 6.73341 26.57808 -10.19894 1.000 9.33220 109 GLY B N 1
ATOM 4099 C CA . GLY B 1 109 ? 6.59431 27.42956 -9.04847 1.000 9.20752 109 GLY B CA 1
ATOM 4100 C C . GLY B 1 109 ? 7.42555 27.03782 -7.85370 1.000 8.49837 109 GLY B C 1
ATOM 4101 O O . GLY B 1 109 ? 7.24421 27.63626 -6.78786 1.000 9.31461 109 GLY B O 1
ATOM 4105 N N . HIS B 1 110 ? 8.35321 26.08857 -7.98180 1.000 8.06949 110 HIS B N 1
ATOM 4106 C CA . HIS B 1 110 ? 9.26530 25.87306 -6.86719 1.000 7.78184 110 HIS B CA 1
ATOM 4107 C C . HIS B 1 110 ? 10.03771 27.16424 -6.62188 1.000 7.60011 110 HIS B C 1
ATOM 4108 O O . HIS B 1 110 ? 10.52667 27.80286 -7.56121 1.000 8.05429 110 HIS B O 1
ATOM 4122 N N . LYS B 1 111 ? 10.15250 27.53493 -5.34896 1.000 7.58138 111 LYS B N 1
ATOM 4123 C CA . LYS B 1 111 ? 10.83369 28.76071 -4.95504 1.000 7.62962 111 LYS B CA 1
ATOM 4124 C C . LYS B 1 111 ? 12.33127 28.51621 -4.83646 1.000 7.47870 111 LYS B C 1
ATOM 4125 O O . LYS B 1 111 ? 12.78653 27.73516 -3.99263 1.000 8.09106 111 LYS B O 1
ATOM 4144 N N . LEU B 1 112 ? 13.08930 29.20364 -5.68913 1.000 7.55568 112 LEU B N 1
ATOM 4145 C CA . LEU B 1 112 ? 14.53457 29.09899 -5.77352 1.000 7.40686 112 LEU B CA 1
ATOM 4146 C C . LEU B 1 112 ? 15.19199 30.42777 -5.40897 1.000 7.79787 112 LEU B C 1
ATOM 4147 O O . LEU B 1 112 ? 14.55620 31.49342 -5.37381 1.000 7.81324 112 LEU B O 1
ATOM 4163 N N . GLU B 1 113 ? 16.49631 30.35775 -5.16139 1.000 7.73917 113 GLU B N 1
ATOM 4164 C CA . GLU B 1 113 ? 17.26142 31.53469 -4.79391 1.000 7.93654 113 GLU B CA 1
ATOM 4165 C C . GLU B 1 113 ? 18.68978 31.32712 -5.26695 1.000 7.97289 113 GLU B C 1
ATOM 4166 O O . GLU B 1 113 ? 19.20926 30.20920 -5.19069 1.000 8.71696 113 GLU B O 1
ATOM 4178 N N . LEU B 1 114 ? 19.32596 32.40170 -5.73862 1.000 8.30374 114 LEU B N 1
ATOM 4179 C CA . LEU B 1 114 ? 20.77677 32.47549 -5.84169 1.000 8.37577 114 LEU B CA 1
ATOM 4180 C C . LEU B 1 114 ? 21.25088 33.22469 -4.61426 1.000 8.21811 114 LEU B C 1
ATOM 4181 O O . LEU B 1 114 ? 20.75279 34.31429 -4.35239 1.000 9.00507 114 LEU B O 1
ATOM 4197 N N . HIS B 1 115 ? 22.21711 32.68876 -3.88112 1.000 8.33022 115 HIS B N 1
ATOM 4198 C CA . HIS B 1 115 ? 22.73987 33.39913 -2.72040 1.000 8.56075 115 HIS B CA 1
ATOM 4199 C C . HIS B 1 115 ? 24.25848 33.35752 -2.70357 1.000 8.47639 115 HIS B C 1
ATOM 4200 O O . HIS B 1 115 ? 24.87616 32.33364 -3.02125 1.000 9.72170 115 HIS B O 1
ATOM 4214 N N . VAL B 1 116 ? 24.83977 34.48834 -2.30991 1.000 8.68042 116 VAL B N 1
ATOM 4215 C CA . VAL B 1 116 ? 26.26331 34.62833 -2.04796 1.000 9.09626 116 VAL B CA 1
ATOM 4216 C C . VAL B 1 116 ? 26.46147 34.73910 -0.54047 1.000 9.98100 116 VAL B C 1
ATOM 4217 O O . VAL B 1 116 ? 26.01039 35.71134 0.07894 1.000 10.99818 116 VAL B O 1
ATOM 4230 N N . GLY B 1 117 ? 27.15758 33.77279 0.04075 1.000 10.47417 117 GLY B N 1
ATOM 4231 C CA . GLY B 1 117 ? 27.49506 33.82889 1.44851 1.000 11.28570 117 GLY B CA 1
ATOM 4232 C C . GLY B 1 117 ? 27.15532 32.54418 2.17135 1.000 10.61756 117 GLY B C 1
ATOM 4233 O O . GLY B 1 117 ? 26.16010 31.87841 1.88053 1.000 11.56300 117 GLY B O 1
ATOM 4237 N N . SER B 1 118 ? 27.96635 32.22244 3.16580 1.000 10.26751 118 SER B N 1
ATOM 4238 C CA . SER B 1 118 ? 27.86091 31.00834 3.95697 1.000 10.49748 118 SER B CA 1
ATOM 4239 C C . SER B 1 118 ? 27.04606 31.21545 5.23333 1.000 9.88691 118 SER B C 1
ATOM 4240 O O . SER B 1 118 ? 26.70198 32.33454 5.61884 1.000 9.78800 118 SER B O 1
ATOM 4248 N N . LEU B 1 119 ? 26.77771 30.09759 5.91593 1.000 9.66082 119 LEU B N 1
ATOM 4249 C CA . LEU B 1 119 ? 26.21272 30.15935 7.25820 1.000 9.36348 119 LEU B CA 1
ATOM 4250 C C . LEU B 1 119 ? 27.12965 30.94025 8.18985 1.000 10.00424 119 LEU B C 1
ATOM 4251 O O . LEU B 1 119 ? 26.66037 31.75786 8.98321 1.000 10.10148 119 LEU B O 1
ATOM 4267 N N . ALA B 1 120 ? 28.44040 30.69936 8.11788 1.000 10.78810 120 ALA B N 1
ATOM 4268 C CA . ALA B 1 120 ? 29.36346 31.42716 8.98498 1.000 12.15064 120 ALA B CA 1
ATOM 4269 C C . ALA B 1 120 ? 29.24261 32.93600 8.78010 1.000 12.34034 120 ALA B C 1
ATOM 4270 O O . ALA B 1 120 ? 29.26375 33.70725 9.74621 1.000 13.07062 120 ALA B O 1
ATOM 4277 N N . GLN B 1 121 ? 29.11401 33.37347 7.52869 1.000 12.33252 121 GLN B N 1
ATOM 4278 C CA . GLN B 1 121 ? 28.97715 34.79599 7.24331 1.000 13.17741 121 GLN B CA 1
ATOM 4279 C C . GLN B 1 121 ? 27.67855 35.33790 7.81132 1.000 11.47243 121 GLN B C 1
ATOM 4280 O O . GLN B 1 121 ? 27.64984 36.42684 8.39110 1.000 12.43170 121 GLN B O 1
ATOM 4294 N N . ARG B 1 122 ? 26.59329 34.58890 7.65290 1.000 10.15189 122 ARG B N 1
ATOM 4295 C CA . ARG B 1 122 ? 25.31758 35.01554 8.20632 1.000 9.99885 122 ARG B CA 1
ATOM 4296 C C . ARG B 1 122 ? 25.37451 35.09723 9.72308 1.000 10.29571 122 ARG B C 1
ATOM 4297 O O . ARG B 1 122 ? 24.88978 36.06847 10.31175 1.000 10.63235 122 ARG B O 1
ATOM 4318 N N . LEU B 1 123 ? 25.97147 34.09642 10.37300 1.000 10.14934 123 LEU B N 1
ATOM 4319 C CA . LEU B 1 123 ? 26.05383 34.11980 11.82739 1.000 10.92783 123 LEU B CA 1
ATOM 4320 C C . LEU B 1 123 ? 26.88479 35.29673 12.31179 1.000 11.80979 123 LEU B C 1
ATOM 4321 O O . LEU B 1 123 ? 26.55170 35.90923 13.32398 1.000 12.28705 123 LEU B O 1
ATOM 4337 N N . ALA B 1 124 ? 27.98021 35.61775 11.61885 1.000 12.50718 124 ALA B N 1
ATOM 4338 C CA . ALA B 1 124 ? 28.79012 36.76509 12.01783 1.000 13.77167 124 ALA B CA 1
ATOM 4339 C C . ALA B 1 124 ? 27.99108 38.05621 11.92854 1.000 13.63074 124 ALA B C 1
ATOM 4340 O O . ALA B 1 124 ? 28.05467 38.90039 12.83036 1.000 14.75661 124 ALA B O 1
ATOM 4347 N N . ALA B 1 125 ? 27.23150 38.22929 10.84585 1.000 13.11212 125 ALA B N 1
ATOM 4348 C CA . ALA B 1 125 ? 26.39914 39.41986 10.71234 1.000 13.39991 125 ALA B CA 1
ATOM 4349 C C . ALA B 1 125 ? 25.34448 39.46663 11.81132 1.000 12.47264 125 ALA B C 1
ATOM 4350 O O . ALA B 1 125 ? 25.08190 40.52634 12.39170 1.000 13.39625 125 ALA B O 1
ATOM 4357 N N . CYS B 1 126 ? 24.74405 38.31817 12.12044 1.000 11.41750 126 CYS B N 1
ATOM 4358 C CA . CYS B 1 126 ? 23.72378 38.25562 13.16102 1.000 11.05832 126 CYS B CA 1
ATOM 4359 C C . CYS B 1 126 ? 24.29606 38.54142 14.54611 1.000 12.10489 126 CYS B C 1
ATOM 4360 O O . CYS B 1 126 ? 23.62262 39.15063 15.38205 1.000 12.27496 126 CYS B O 1
ATOM 4368 N N A ARG B 1 127 ? 25.52689 38.11151 14.81981 0.464 12.69786 127 ARG B N 1
ATOM 4369 N N B ARG B 1 127 ? 25.52758 38.11001 14.81215 0.536 12.60591 127 ARG B N 1
ATOM 4370 C CA A ARG B 1 127 ? 26.10558 38.40843 16.12556 0.464 14.43948 127 ARG B CA 1
ATOM 4371 C CA B ARG B 1 127 ? 26.12721 38.40487 16.10759 0.536 14.35844 127 ARG B CA 1
ATOM 4372 C C A ARG B 1 127 ? 26.26670 39.90996 16.31680 0.464 15.46560 127 ARG B C 1
ATOM 4373 C C B ARG B 1 127 ? 26.25703 39.90517 16.30817 0.536 15.37307 127 ARG B C 1
ATOM 4374 O O A ARG B 1 127 ? 26.08829 40.42346 17.42625 0.464 16.60201 127 ARG B O 1
ATOM 4375 O O B ARG B 1 127 ? 26.03841 40.41267 17.41270 0.536 16.50212 127 ARG B O 1
ATOM 4416 N N . GLU B 1 128 ? 26.59571 40.63299 15.24179 1.000 15.96321 128 GLU B N 1
ATOM 4417 C CA . GLU B 1 128 ? 26.73243 42.08239 15.33203 1.000 18.10130 128 GLU B CA 1
ATOM 4418 C C . GLU B 1 128 ? 25.38425 42.78438 15.41258 1.000 17.10923 128 GLU B C 1
ATOM 4419 O O . GLU B 1 128 ? 25.28171 43.85379 16.02746 1.000 19.23856 128 GLU B O 1
ATOM 4431 N N . GLN B 1 129 ? 24.35616 42.22072 14.78609 1.000 15.12785 129 GLN B N 1
ATOM 4432 C CA . GLN B 1 129 ? 23.04030 42.84975 14.69683 1.000 15.16376 129 GLN B CA 1
ATOM 4433 C C . GLN B 1 129 ? 21.99096 41.76184 14.84475 1.000 13.39039 129 GLN B C 1
ATOM 4434 O O . GLN B 1 129 ? 21.37504 41.32485 13.86721 1.000 13.53508 129 GLN B O 1
ATOM 4448 N N . PRO B 1 130 ? 21.75463 41.29737 16.06381 1.000 12.89977 130 PRO B N 1
ATOM 4449 C CA . PRO B 1 130 ? 20.90871 40.11024 16.23726 1.000 12.85430 130 PRO B CA 1
ATOM 4450 C C . PRO B 1 130 ? 19.45707 40.39783 15.90637 1.000 12.55781 130 PRO B C 1
ATOM 4451 O O . PRO B 1 130 ? 18.92707 41.46303 16.23042 1.000 13.48841 130 PRO B O 1
ATOM 4462 N N . TYR B 1 131 ? 18.79970 39.40504 15.31323 1.000 11.67401 131 TYR B N 1
ATOM 4463 C CA . TYR B 1 131 ? 17.37665 39.48982 15.07692 1.000 11.60329 131 TYR B CA 1
ATOM 4464 C C . TYR B 1 131 ? 16.63320 39.49697 16.41099 1.000 11.41031 131 TYR B C 1
ATOM 4465 O O . TYR B 1 131 ? 17.18426 39.15636 17.46239 1.000 11.75326 131 TYR B O 1
ATOM 4483 N N . LYS B 1 132 ? 15.35877 39.87447 16.36086 1.000 11.21893 132 LYS B N 1
ATOM 4484 C CA . LYS B 1 132 ? 14.55256 39.94241 17.57317 1.000 11.57775 132 LYS B CA 1
ATOM 4485 C C . LYS B 1 132 ? 14.44549 38.56585 18.22340 1.000 10.25356 132 LYS B C 1
ATOM 4486 O O . LYS B 1 132 ? 14.02541 37.58754 17.58818 1.000 10.41040 132 LYS B O 1
ATOM 4505 N N . GLY B 1 133 ? 14.82800 38.49947 19.49925 1.000 10.05639 133 GLY B N 1
ATOM 4506 C CA . GLY B 1 133 ? 14.79224 37.26515 20.24768 1.000 10.31115 133 GLY B CA 1
ATOM 4507 C C . GLY B 1 133 ? 15.93810 36.31608 19.98144 1.000 10.07165 133 GLY B C 1
ATOM 4508 O O . GLY B 1 133 ? 15.85721 35.14673 20.36967 1.000 11.24418 133 GLY B O 1
ATOM 4512 N N . MET B 1 134 ? 16.99853 36.76791 19.31711 1.000 9.90908 134 MET B N 1
ATOM 4513 C CA . MET B 1 134 ? 18.04871 35.85409 18.90481 1.000 9.86929 134 MET B CA 1
ATOM 4514 C C . MET B 1 134 ? 18.94398 35.39605 20.03628 1.000 9.70243 134 MET B C 1
ATOM 4515 O O . MET B 1 134 ? 19.40765 36.18943 20.86506 1.000 11.06639 134 MET B O 1
ATOM 4529 N N A VAL B 1 135 ? 19.17342 34.08214 20.03290 0.571 9.19652 135 VAL B N 1
ATOM 4530 N N B VAL B 1 135 ? 19.18879 34.09950 20.07021 0.429 9.39215 135 VAL B N 1
ATOM 4531 C CA A VAL B 1 135 ? 20.02483 33.34326 20.95481 0.571 9.22177 135 VAL B CA 1
ATOM 4532 C CA B VAL B 1 135 ? 20.16507 33.52091 20.97268 0.429 9.53550 135 VAL B CA 1
ATOM 4533 C C A VAL B 1 135 ? 20.99331 32.52354 20.10642 0.571 9.39119 135 VAL B C 1
ATOM 4534 C C B VAL B 1 135 ? 20.98745 32.50577 20.19914 0.429 9.45651 135 VAL B C 1
ATOM 4535 O O A VAL B 1 135 ? 20.60993 31.97990 19.06044 0.571 8.80907 135 VAL B O 1
ATOM 4536 O O B VAL B 1 135 ? 20.47915 31.77371 19.34051 0.429 9.12567 135 VAL B O 1
ATOM 4561 N N . PHE B 1 136 ? 22.25536 32.45747 20.54209 1.000 9.51556 136 PHE B N 1
ATOM 4562 C CA . PHE B 1 136 ? 23.27330 31.65998 19.88191 1.000 9.78457 136 PHE B CA 1
ATOM 4563 C C . PHE B 1 136 ? 23.63834 30.47036 20.75611 1.000 9.80482 136 PHE B C 1
ATOM 4564 O O . PHE B 1 136 ? 23.52884 30.52502 21.97924 1.000 11.05724 136 PHE B O 1
ATOM 4581 N N . PHE B 1 137 ? 24.09348 29.40297 20.11230 1.000 10.32839 137 PHE B N 1
ATOM 4582 C CA . PHE B 1 137 ? 24.47260 28.17340 20.78928 1.000 11.75365 137 PHE B CA 1
ATOM 4583 C C . PHE B 1 137 ? 25.86686 27.77060 20.35653 1.000 14.31589 137 PHE B C 1
ATOM 4584 O O . PHE B 1 137 ? 26.14974 27.66090 19.16815 1.000 16.80685 137 PHE B O 1
#

Nearest PDB structures (foldseek):
  5wew-assembly4_G  TM=9.876E-01  e=8.757E-28  Klebsiella pneumoniae 30684/NJST258_2
  1npb-assembly2_D  TM=9.812E-01  e=5.113E-24  Serratia marcescens
  5vb0-assembly2_C  TM=9.657E-01  e=3.131E-23  Escherichia coli
  5vb0-assembly1_A  TM=9.803E-01  e=2.182E-22  Escherichia coli
  5vb0-assembly1_B  TM=9.768E-01  e=3.217E-22  Escherichia coli

B-factor: mean 14.9, std 6.96, range [7.01, 52.8]